Protein AF-A0A3B9EP66-F1 (afdb_monomer_lite)

Radius of gyration: 20.34 Å; chains: 1; bounding box: 44×32×62 Å

Foldseek 3Di:
DDKDKDKDWDFDPPPDPDPDDGDTDIDIFIDDDPADFPAWAAAPRFTKTAGPVRWMFTWDQDPVGTDTHTDQADDDDPFDPDPFADPLWDWDADDAQWGIKIFGNWDQLLQPCPVVGSTFGQKMWTATPSRGIFIDGHDSQKTWPDRGWDWDPPPPPRATWTWTWIAGSPQATKIWIWHQHRHGIDGPDIDGHD

Secondary structure (DSSP, 8-state):
-EEEEEEEEEE-----SS-----EEEEEEEEEESS-EEEEEEETTEEEEEETTS-EEEEEE-SSSEEEEE-PPP---SS---TTB-TT---EE-SSSEEEEEEEEEE-SS---TTSSS-EEEEEEEEETT--EEEEE--TTEEE--SS-EEE-SSSSS--EEEEEEEETTTEEEEEEEE--TTS-EEEEEPPP-

Structure (mmCIF, N/CA/C/O backbone):
data_AF-A0A3B9EP66-F1
#
_entry.id   AF-A0A3B9EP66-F1
#
loop_
_atom_site.group_PDB
_atom_site.id
_atom_site.type_symbol
_atom_site.label_atom_id
_atom_site.label_alt_id
_atom_site.label_comp_id
_atom_site.label_asym_id
_atom_site.label_entity_id
_atom_site.label_seq_id
_atom_site.pdbx_PDB_ins_code
_atom_site.Cartn_x
_atom_site.Cartn_y
_atom_site.Cartn_z
_atom_site.occupancy
_atom_site.B_iso_or_equiv
_atom_site.auth_seq_id
_atom_site.auth_comp_id
_atom_site.auth_asym_id
_atom_site.auth_atom_id
_atom_site.pdbx_PDB_model_num
ATOM 1 N N . MET A 1 1 ? -22.091 1.205 23.710 1.00 72.38 1 MET A N 1
ATOM 2 C CA . MET A 1 1 ? -20.786 1.651 24.234 1.00 72.38 1 MET A CA 1
ATOM 3 C C . MET A 1 1 ? -20.057 0.440 24.780 1.00 72.38 1 MET A C 1
ATOM 5 O O . MET A 1 1 ? -20.669 -0.353 25.490 1.00 72.38 1 MET A O 1
ATOM 9 N N . ILE A 1 2 ? -18.806 0.258 24.372 1.00 85.12 2 ILE A N 1
ATOM 10 C CA . ILE A 1 2 ? -17.955 -0.887 24.708 1.00 85.12 2 ILE A CA 1
ATOM 11 C C . ILE A 1 2 ? -16.793 -0.371 25.537 1.00 85.12 2 ILE A C 1
ATOM 13 O O . ILE A 1 2 ? -16.193 0.647 25.205 1.00 85.12 2 ILE A O 1
ATOM 17 N N . ARG A 1 3 ? -16.468 -1.075 26.618 1.00 86.19 3 ARG A N 1
ATOM 18 C CA . ARG A 1 3 ? -15.325 -0.725 27.453 1.00 86.19 3 ARG A CA 1
ATOM 19 C C . ARG A 1 3 ? -14.063 -1.343 26.856 1.00 86.19 3 ARG A C 1
ATOM 21 O O . ARG A 1 3 ? -13.950 -2.564 26.809 1.00 86.19 3 ARG A O 1
ATOM 28 N N . ALA A 1 4 ? -13.137 -0.503 26.414 1.00 83.94 4 ALA A N 1
ATOM 29 C CA . ALA A 1 4 ? -11.814 -0.899 25.953 1.00 83.94 4 ALA A CA 1
ATOM 30 C C . ALA A 1 4 ? -10.758 -0.559 27.010 1.00 83.94 4 ALA A C 1
ATOM 32 O O . ALA A 1 4 ? -10.929 0.374 27.798 1.00 83.94 4 ALA A O 1
ATOM 33 N N . VAL A 1 5 ? -9.666 -1.322 27.024 1.00 84.38 5 VAL A N 1
ATOM 34 C CA . VAL A 1 5 ? -8.494 -1.062 27.866 1.00 84.38 5 VAL A CA 1
ATOM 35 C C . VAL A 1 5 ? -7.316 -0.770 26.950 1.00 84.38 5 VAL A C 1
ATOM 37 O O . VAL A 1 5 ? -6.979 -1.581 26.091 1.00 84.38 5 VAL A O 1
ATOM 40 N N . PHE A 1 6 ? -6.698 0.389 27.139 1.00 81.19 6 PHE A N 1
ATOM 41 C CA . PHE A 1 6 ? -5.483 0.792 26.448 1.00 81.19 6 PHE A CA 1
ATOM 42 C C . PHE A 1 6 ? -4.302 0.691 27.407 1.00 81.19 6 PHE A C 1
ATOM 44 O O . PHE A 1 6 ? -4.368 1.193 28.529 1.00 81.19 6 PHE A O 1
ATOM 51 N N . VAL A 1 7 ? -3.210 0.077 26.958 1.00 79.50 7 VAL A N 1
ATOM 52 C CA . VAL A 1 7 ? -1.971 -0.033 27.736 1.00 79.50 7 VAL A CA 1
ATOM 53 C C . VAL A 1 7 ? -0.922 0.883 27.121 1.00 79.50 7 VAL A C 1
ATOM 55 O O . VAL A 1 7 ? -0.499 0.677 25.984 1.00 79.50 7 VAL A O 1
ATOM 58 N N . PHE A 1 8 ? -0.493 1.896 27.872 1.00 75.94 8 PHE A N 1
ATOM 59 C CA . PHE A 1 8 ? 0.548 2.831 27.451 1.00 75.94 8 PHE A CA 1
ATOM 60 C C . PHE A 1 8 ? 1.844 2.557 28.203 1.00 75.94 8 PHE A C 1
ATOM 62 O O . PHE A 1 8 ? 1.875 2.570 29.432 1.00 75.94 8 PHE A O 1
ATOM 69 N N . ALA A 1 9 ? 2.930 2.368 27.458 1.00 72.19 9 ALA A N 1
ATOM 70 C CA . ALA A 1 9 ? 4.278 2.343 28.004 1.00 72.19 9 ALA A CA 1
ATOM 71 C C . ALA A 1 9 ? 4.841 3.771 28.064 1.00 72.19 9 ALA A C 1
ATOM 73 O O . ALA A 1 9 ? 5.103 4.376 27.021 1.00 72.19 9 ALA A O 1
ATOM 74 N N . LEU A 1 10 ? 5.044 4.310 29.269 1.00 63.53 10 LEU A N 1
ATOM 75 C CA . LEU A 1 10 ? 5.696 5.606 29.463 1.00 63.53 10 LEU A CA 1
ATOM 76 C C . LEU A 1 10 ? 7.176 5.428 29.819 1.00 63.53 10 LEU A C 1
ATOM 78 O O . LEU A 1 10 ? 7.548 4.687 30.730 1.00 63.53 10 LEU A O 1
ATOM 82 N N . LEU A 1 11 ? 8.031 6.179 29.125 1.00 53.12 11 LEU A N 1
ATOM 83 C CA . LEU A 1 11 ? 9.431 6.353 29.501 1.00 53.12 11 LEU A CA 1
ATOM 84 C C . LEU A 1 11 ? 9.521 7.385 30.631 1.00 53.12 11 LEU A C 1
ATOM 86 O O . LEU A 1 11 ? 9.498 8.588 30.374 1.00 53.12 11 LEU A O 1
ATOM 90 N N . LEU A 1 12 ? 9.669 6.933 31.879 1.00 50.12 12 LEU A N 1
ATOM 91 C CA . LEU A 1 12 ? 10.108 7.818 32.957 1.00 50.12 12 LEU A CA 1
ATOM 92 C C . LEU A 1 12 ? 11.628 7.981 32.890 1.00 50.12 12 LEU A C 1
ATOM 94 O O . LEU A 1 12 ? 12.394 7.087 33.251 1.00 50.12 12 LEU A O 1
ATOM 98 N N . SER A 1 13 ? 12.092 9.153 32.465 1.00 46.88 13 SER A N 1
ATOM 99 C CA . SER A 1 13 ? 13.463 9.568 32.744 1.00 46.88 13 SER A CA 1
ATOM 100 C C . SER A 1 13 ? 13.572 9.941 34.222 1.00 46.88 13 SER A C 1
ATOM 102 O O . SER A 1 13 ? 13.204 11.046 34.618 1.00 46.88 13 SER A O 1
ATOM 104 N N . VAL A 1 14 ? 14.074 9.017 35.044 1.00 46.12 14 VAL A N 1
ATOM 105 C CA . VAL A 1 14 ? 14.491 9.338 36.412 1.00 46.12 14 VAL A CA 1
ATOM 106 C C . VAL A 1 14 ? 15.717 10.243 36.310 1.00 46.12 14 VAL A C 1
ATOM 108 O O . VAL A 1 14 ? 16.781 9.819 35.863 1.00 46.12 14 VAL A O 1
ATOM 111 N N . LEU A 1 15 ? 15.558 11.509 36.695 1.00 43.09 15 LEU A N 1
ATOM 112 C CA . LEU A 1 15 ? 16.639 12.488 36.776 1.00 43.09 15 LEU A CA 1
ATOM 113 C C . LEU A 1 15 ? 17.510 12.180 38.013 1.00 43.09 15 LEU A C 1
ATOM 115 O O . LEU A 1 15 ? 17.495 12.905 39.001 1.00 43.09 15 LEU A O 1
ATOM 119 N N . ALA A 1 16 ? 18.225 11.056 38.004 1.00 42.28 16 ALA A N 1
ATOM 120 C CA . ALA A 1 16 ? 19.191 10.715 39.043 1.00 42.28 16 ALA A CA 1
ATOM 121 C C . ALA A 1 16 ? 20.472 10.200 38.387 1.00 42.28 16 ALA A C 1
ATOM 123 O O . ALA A 1 16 ? 20.448 9.277 37.577 1.00 42.28 16 ALA A O 1
ATOM 124 N N . ALA A 1 17 ? 21.589 10.842 38.723 1.00 46.25 17 ALA A N 1
ATOM 125 C CA . ALA A 1 17 ? 22.920 10.545 38.219 1.00 46.25 17 ALA A CA 1
ATOM 126 C C . ALA A 1 17 ? 23.379 9.132 38.634 1.00 46.25 17 ALA A C 1
ATOM 128 O O . ALA A 1 17 ? 24.020 8.947 39.663 1.00 46.25 17 ALA A O 1
ATOM 129 N N . ALA A 1 18 ? 23.035 8.135 37.828 1.00 47.62 18 ALA A N 1
ATOM 130 C CA . ALA A 1 18 ? 23.596 6.787 37.809 1.00 47.62 18 ALA A CA 1
ATOM 131 C C . ALA A 1 18 ? 23.254 6.157 36.443 1.00 47.62 18 ALA A C 1
ATOM 133 O O . ALA A 1 18 ? 22.308 6.619 35.797 1.00 47.62 18 ALA A O 1
ATOM 134 N N . PRO A 1 19 ? 23.966 5.114 35.971 1.00 49.88 19 PRO A N 1
ATOM 135 C CA . PRO A 1 19 ? 23.581 4.392 34.763 1.00 49.88 19 PRO A CA 1
ATOM 136 C C . PRO A 1 19 ? 22.352 3.533 35.094 1.00 49.88 19 PRO A C 1
ATOM 138 O O . PRO A 1 19 ? 22.444 2.328 35.305 1.00 49.88 19 PRO A O 1
ATOM 141 N N . ALA A 1 20 ? 21.201 4.178 35.256 1.00 47.22 20 ALA A N 1
ATOM 142 C CA . ALA A 1 20 ? 19.967 3.529 35.645 1.00 47.22 20 ALA A CA 1
ATOM 143 C C . ALA A 1 20 ? 19.323 2.906 34.406 1.00 47.22 20 ALA A C 1
ATOM 145 O O . ALA A 1 20 ? 19.069 3.581 33.404 1.00 47.22 20 ALA A O 1
ATOM 146 N N . ALA A 1 21 ? 19.067 1.602 34.491 1.00 46.59 21 ALA A N 1
ATOM 147 C CA . ALA A 1 21 ? 18.187 0.892 33.584 1.00 46.59 21 ALA A CA 1
ATOM 148 C C . ALA A 1 21 ? 16.907 1.714 33.372 1.00 46.59 21 ALA A C 1
ATOM 150 O O . ALA A 1 21 ? 16.264 2.143 34.332 1.00 46.59 21 ALA A O 1
ATOM 151 N N . ARG A 1 22 ? 16.552 1.959 32.109 1.00 52.59 22 ARG A N 1
ATOM 152 C CA . ARG A 1 22 ? 15.275 2.580 31.757 1.00 52.59 22 ARG A CA 1
ATOM 153 C C . ARG A 1 22 ? 14.168 1.597 32.121 1.00 52.59 22 ARG A C 1
ATOM 155 O O . ARG A 1 22 ? 13.922 0.654 31.376 1.00 52.59 22 ARG A O 1
ATOM 162 N N . ALA A 1 23 ? 13.549 1.782 33.281 1.00 56.09 23 ALA A N 1
ATOM 163 C CA . ALA A 1 23 ? 12.348 1.048 33.638 1.00 56.09 23 ALA A CA 1
ATOM 164 C C . ALA A 1 23 ? 11.191 1.572 32.776 1.00 56.09 23 ALA A C 1
ATOM 166 O O . ALA A 1 23 ? 10.931 2.775 32.738 1.00 56.09 23 ALA A O 1
ATOM 167 N N . LEU A 1 24 ? 10.546 0.667 32.045 1.00 62.06 24 LEU A N 1
ATOM 168 C CA . LEU A 1 24 ? 9.318 0.942 31.312 1.00 62.06 24 LEU A CA 1
ATOM 169 C C . LEU A 1 24 ? 8.161 0.766 32.305 1.00 62.06 24 LEU A C 1
ATOM 171 O O . LEU A 1 24 ? 7.967 -0.343 32.799 1.00 62.06 24 LEU A O 1
ATOM 175 N N . ASP A 1 25 ? 7.435 1.837 32.630 1.00 73.69 25 ASP A N 1
ATOM 176 C CA . ASP A 1 25 ? 6.182 1.722 33.387 1.00 73.69 25 ASP A CA 1
ATOM 177 C C . ASP A 1 25 ? 5.036 1.585 32.380 1.00 73.69 25 ASP A C 1
ATOM 179 O O . ASP A 1 25 ? 4.926 2.388 31.447 1.00 73.69 25 ASP A O 1
ATOM 183 N N . ALA A 1 26 ? 4.219 0.546 32.532 1.00 75.12 26 ALA A N 1
ATOM 184 C CA . ALA A 1 26 ? 3.045 0.320 31.701 1.00 75.12 26 ALA A CA 1
ATOM 185 C C . ALA A 1 26 ? 1.802 0.673 32.515 1.00 75.12 26 ALA A C 1
ATOM 187 O O . ALA A 1 26 ? 1.586 0.129 33.597 1.00 75.12 26 ALA A O 1
ATOM 188 N N . ARG A 1 27 ? 0.982 1.586 31.994 1.00 81.00 27 ARG A N 1
ATOM 189 C CA . ARG A 1 27 ? -0.264 2.009 32.636 1.00 81.00 27 ARG A CA 1
ATOM 190 C C . ARG A 1 27 ? -1.461 1.636 31.789 1.00 81.00 27 ARG A C 1
ATOM 192 O O . ARG A 1 27 ? -1.467 1.860 30.579 1.00 81.00 27 ARG A O 1
ATOM 199 N N . GLU A 1 28 ? -2.471 1.096 32.453 1.00 85.31 28 GLU A N 1
ATOM 200 C CA . GLU A 1 28 ? -3.745 0.747 31.842 1.00 85.31 28 GLU A CA 1
ATOM 201 C C . GLU A 1 28 ? -4.743 1.889 32.014 1.00 85.31 28 GLU A C 1
ATOM 203 O O . GLU A 1 28 ? -4.927 2.418 33.113 1.00 85.31 28 GLU A O 1
ATOM 208 N N . PHE A 1 29 ? -5.416 2.243 30.926 1.00 84.69 29 PHE A N 1
ATOM 209 C CA . PHE A 1 29 ? -6.459 3.254 30.903 1.00 84.69 29 PHE A CA 1
ATOM 210 C C . PHE A 1 29 ? -7.706 2.676 30.242 1.00 84.69 29 PHE A C 1
ATOM 212 O O . PHE A 1 29 ? -7.659 2.162 29.125 1.00 84.69 29 PHE A O 1
ATOM 219 N N . GLY A 1 30 ? -8.837 2.755 30.940 1.00 85.25 30 GLY A N 1
ATOM 220 C CA . GLY A 1 30 ? -10.128 2.392 30.369 1.00 85.25 30 GLY A CA 1
ATOM 221 C C . GLY A 1 30 ? -10.695 3.531 29.525 1.00 85.25 30 GLY A C 1
ATOM 222 O O . GLY A 1 30 ? -10.623 4.685 29.938 1.00 85.25 30 GLY A O 1
ATOM 223 N N . ALA A 1 31 ? -11.305 3.199 28.391 1.00 86.94 31 ALA A N 1
ATOM 224 C CA . ALA A 1 31 ? -12.087 4.132 27.584 1.00 86.94 31 ALA A CA 1
ATOM 225 C C . ALA A 1 31 ? -13.396 3.494 27.125 1.00 86.94 31 ALA A C 1
ATOM 227 O O . ALA A 1 31 ? -13.470 2.283 26.901 1.00 86.94 31 ALA A O 1
ATOM 228 N N . GLU A 1 32 ? -14.428 4.318 26.974 1.00 89.06 32 GLU A N 1
ATOM 229 C CA . GLU A 1 32 ? -15.665 3.901 26.324 1.00 89.06 32 GLU A CA 1
ATOM 230 C C . GLU A 1 32 ? -15.590 4.205 24.831 1.00 89.06 32 GLU A C 1
ATOM 232 O O . GLU A 1 32 ? -15.358 5.341 24.422 1.00 89.06 32 GLU A O 1
ATOM 237 N N . LEU A 1 33 ? -15.787 3.168 24.021 1.00 88.94 33 LEU A N 1
ATOM 238 C CA . LEU A 1 33 ? -15.831 3.254 22.570 1.00 88.94 33 LEU A CA 1
ATOM 239 C C . LEU A 1 33 ? -17.278 3.134 22.079 1.00 88.94 33 LEU A C 1
ATOM 241 O O . LEU A 1 33 ? -18.056 2.342 22.633 1.00 88.94 33 LEU A O 1
ATOM 245 N N . PRO A 1 34 ? -17.664 3.872 21.026 1.00 81.44 34 PRO A N 1
ATOM 246 C CA . PRO A 1 34 ? -18.990 3.727 20.436 1.00 81.44 34 PRO A CA 1
ATOM 247 C C . PRO A 1 34 ? -19.155 2.359 19.751 1.00 81.44 34 PRO A C 1
ATOM 249 O O . PRO A 1 34 ? -20.222 1.756 19.869 1.00 81.44 34 PRO A O 1
ATOM 252 N N . HIS A 1 35 ? -18.080 1.829 19.160 1.00 86.50 35 HIS A N 1
ATOM 253 C CA . HIS A 1 35 ? -18.014 0.555 18.440 1.00 86.50 35 HIS A CA 1
ATOM 254 C C . HIS A 1 35 ? -16.700 -0.193 18.772 1.00 86.50 35 HIS A C 1
ATOM 256 O O . HIS A 1 35 ? -15.775 0.437 19.293 1.00 86.50 35 HIS A O 1
ATOM 262 N N . PRO A 1 36 ? -16.600 -1.522 18.543 1.00 87.38 36 PRO A N 1
ATOM 263 C CA . PRO A 1 36 ? -15.350 -2.262 18.724 1.00 87.38 36 PRO A CA 1
ATOM 264 C C . PRO A 1 36 ? -14.225 -1.711 17.844 1.00 87.38 36 PRO A C 1
ATOM 266 O O . PRO A 1 36 ? -14.489 -1.164 16.777 1.00 87.38 36 PRO A O 1
ATOM 269 N N . VAL A 1 37 ? -12.979 -1.904 18.277 1.00 85.81 37 VAL A N 1
ATOM 270 C CA . VAL A 1 37 ? -11.797 -1.680 17.433 1.00 85.81 37 VAL A CA 1
ATOM 271 C C . VAL A 1 37 ? -11.627 -2.892 16.526 1.00 85.81 37 VAL A C 1
ATOM 273 O O . VAL A 1 37 ? -11.509 -4.008 17.033 1.00 85.81 37 VAL A O 1
ATOM 276 N N . ASP A 1 38 ? -11.605 -2.680 15.216 1.00 79.56 38 ASP A N 1
ATOM 277 C CA . ASP A 1 38 ? -11.287 -3.710 14.219 1.00 79.56 38 ASP A CA 1
ATOM 278 C C . ASP A 1 38 ? -9.863 -3.551 13.664 1.00 79.56 38 ASP A C 1
ATOM 280 O O . ASP A 1 38 ? -9.273 -4.518 13.190 1.00 79.56 38 ASP A O 1
ATOM 284 N N . TRP A 1 39 ? -9.281 -2.352 13.772 1.00 79.00 39 TRP A N 1
ATOM 285 C CA . TRP A 1 39 ? -7.907 -2.083 13.365 1.00 79.00 39 TRP A CA 1
ATOM 286 C C . TRP A 1 39 ? -7.227 -1.050 14.275 1.00 79.00 39 TRP A C 1
ATOM 288 O O . TRP A 1 39 ? -7.834 -0.084 14.741 1.00 79.00 39 TRP A O 1
ATOM 298 N N . LEU A 1 40 ? -5.935 -1.253 14.521 1.00 82.12 40 LEU A N 1
ATOM 299 C CA . LEU A 1 40 ? -5.051 -0.367 15.275 1.00 82.12 40 LEU A CA 1
ATOM 300 C C . LEU A 1 40 ? -3.759 -0.220 14.479 1.00 82.12 40 LEU A C 1
ATOM 302 O O . LEU A 1 40 ? -3.172 -1.227 14.101 1.00 82.12 40 LEU A O 1
ATOM 306 N N . GLY A 1 41 ? -3.272 1.004 14.309 1.00 70.69 41 GLY A N 1
ATOM 307 C CA . GLY A 1 41 ? -1.988 1.233 13.660 1.00 70.69 41 GLY A CA 1
ATOM 308 C C . GLY A 1 41 ? -1.356 2.571 14.004 1.00 70.69 41 GLY A C 1
ATOM 309 O O . GLY A 1 41 ? -1.847 3.337 14.841 1.00 70.69 41 GLY A O 1
ATOM 310 N N . ARG A 1 42 ? -0.213 2.846 13.369 1.00 74.25 42 ARG A N 1
ATOM 311 C CA . ARG A 1 42 ? 0.543 4.087 13.560 1.00 74.25 42 ARG A CA 1
ATOM 312 C C . ARG A 1 42 ? 0.721 4.814 12.237 1.00 74.25 42 ARG A C 1
ATOM 314 O O . ARG A 1 42 ? 1.318 4.270 11.316 1.00 74.25 42 ARG A O 1
ATOM 321 N N . ILE A 1 43 ? 0.250 6.055 12.168 1.00 61.97 43 ILE A N 1
ATOM 322 C CA . ILE A 1 43 ? 0.225 6.850 10.934 1.00 61.97 43 ILE A CA 1
ATOM 323 C C . ILE A 1 43 ? 0.815 8.217 11.239 1.00 61.97 43 ILE A C 1
ATOM 325 O O . ILE A 1 43 ? 0.412 8.856 12.202 1.00 61.97 43 ILE A O 1
ATOM 329 N N . ASP A 1 44 ? 1.831 8.629 10.479 1.00 66.19 44 ASP A N 1
ATOM 330 C CA . ASP A 1 44 ? 2.589 9.870 10.714 1.00 66.19 44 ASP A CA 1
ATOM 331 C C . ASP A 1 44 ? 3.071 10.026 12.175 1.00 66.19 44 ASP A C 1
ATOM 333 O O . ASP A 1 44 ? 3.131 11.118 12.737 1.00 66.19 44 ASP A O 1
ATOM 337 N N . GLY A 1 45 ? 3.397 8.899 12.820 1.00 69.88 45 GLY A N 1
ATOM 338 C CA . GLY A 1 45 ? 3.864 8.839 14.207 1.00 69.88 45 GLY A CA 1
ATOM 339 C C . GLY A 1 45 ? 2.766 8.815 15.279 1.00 69.88 45 GLY A C 1
ATOM 340 O O . GLY A 1 45 ? 3.077 8.477 16.426 1.00 69.88 45 GLY A O 1
ATOM 341 N N . VAL A 1 46 ? 1.500 9.078 14.935 1.00 77.44 46 VAL A N 1
ATOM 342 C CA . VAL A 1 46 ? 0.367 9.030 15.878 1.00 77.44 46 VAL A CA 1
ATOM 343 C C . VAL A 1 46 ? -0.317 7.665 15.882 1.00 77.44 46 VAL A C 1
ATOM 345 O O . VAL A 1 46 ? -0.309 6.958 14.877 1.00 77.44 46 VAL A O 1
ATOM 348 N N . ILE A 1 47 ? -0.893 7.282 17.024 1.00 84.50 47 ILE A N 1
ATOM 349 C CA . ILE A 1 47 ? -1.682 6.052 17.147 1.00 84.50 47 ILE A CA 1
ATOM 350 C C . ILE A 1 47 ? -3.089 6.331 16.628 1.00 84.50 47 ILE A C 1
ATOM 352 O O . ILE A 1 47 ? -3.713 7.323 17.008 1.00 84.50 47 ILE A O 1
ATOM 356 N N . VAL A 1 48 ? -3.583 5.446 15.773 1.00 83.44 48 VAL A N 1
ATOM 357 C CA . VAL A 1 48 ? -4.913 5.531 15.181 1.00 83.44 48 VAL A CA 1
ATOM 358 C C . VAL A 1 48 ? -5.625 4.206 15.397 1.00 83.44 48 VAL A C 1
ATOM 360 O O . VAL A 1 48 ? -5.035 3.147 15.193 1.00 83.44 48 VAL A O 1
ATOM 363 N N . ILE A 1 49 ? -6.896 4.275 15.777 1.00 86.25 49 ILE A N 1
ATOM 364 C CA . ILE A 1 49 ? -7.811 3.133 15.725 1.00 86.25 49 ILE A CA 1
ATOM 365 C C . ILE A 1 49 ? -8.854 3.357 14.638 1.00 86.25 49 ILE A C 1
ATOM 367 O O . ILE A 1 49 ? -9.311 4.488 14.436 1.00 86.25 49 ILE A O 1
ATOM 371 N N . ARG A 1 50 ? -9.249 2.269 13.983 1.00 83.44 50 ARG A N 1
ATOM 372 C CA . ARG A 1 50 ? -10.502 2.168 13.244 1.00 83.44 50 ARG A CA 1
ATOM 373 C C . ARG A 1 50 ? -11.495 1.415 14.116 1.00 83.44 50 ARG A C 1
ATOM 375 O O . ARG A 1 50 ? -11.130 0.485 14.840 1.00 83.44 50 ARG A O 1
ATOM 382 N N . LEU A 1 51 ? -12.726 1.897 14.112 1.00 84.69 51 LEU A N 1
ATOM 383 C CA . LEU A 1 51 ? -13.838 1.221 14.748 1.00 84.69 51 LEU A CA 1
ATOM 384 C C . LEU A 1 51 ? -14.632 0.442 13.689 1.00 84.69 51 LEU A C 1
ATOM 386 O O . LEU A 1 51 ? -14.612 0.806 12.517 1.00 84.69 51 LEU A O 1
ATOM 390 N N . THR A 1 52 ? -15.394 -0.579 14.089 1.00 76.06 52 THR A N 1
ATOM 391 C CA . THR A 1 52 ? -16.151 -1.435 13.144 1.00 76.06 52 THR A CA 1
ATOM 392 C C . THR A 1 52 ? -17.210 -0.697 12.315 1.00 76.06 52 THR A C 1
ATOM 394 O O . THR A 1 52 ? -17.776 -1.282 11.401 1.00 76.06 52 THR A O 1
ATOM 397 N N . ASP A 1 53 ? -17.549 0.550 12.652 1.00 75.38 53 ASP A N 1
ATOM 398 C CA . ASP A 1 53 ? -18.418 1.411 11.836 1.00 75.38 53 ASP A CA 1
ATOM 399 C C . ASP A 1 53 ? -17.653 2.162 10.725 1.00 75.38 53 ASP A C 1
ATOM 401 O O . ASP A 1 53 ? -18.232 3.003 10.041 1.00 75.38 53 ASP A O 1
ATOM 405 N N . GLY A 1 54 ? -16.353 1.891 10.565 1.00 67.12 54 GLY A N 1
ATOM 406 C CA . GLY A 1 54 ? -15.454 2.533 9.605 1.00 67.12 54 GLY A CA 1
ATOM 407 C C . GLY A 1 54 ? -14.853 3.855 10.092 1.00 67.12 54 GLY A C 1
ATOM 408 O O . GLY A 1 54 ? -13.929 4.385 9.468 1.00 67.12 54 GLY A O 1
ATOM 409 N N . SER A 1 55 ? -15.320 4.399 11.219 1.00 74.44 55 SER A N 1
ATOM 410 C CA . SER A 1 55 ? -14.807 5.663 11.745 1.00 74.44 55 SER A CA 1
ATOM 411 C C . SER A 1 55 ? -13.400 5.501 12.313 1.00 74.44 55 SER A C 1
ATOM 413 O O . SER A 1 55 ? -13.054 4.486 12.920 1.00 74.44 55 SER A O 1
ATOM 415 N N . HIS A 1 56 ? -12.573 6.530 12.147 1.00 80.56 56 HIS A N 1
ATOM 416 C CA . HIS A 1 56 ? -11.211 6.507 12.652 1.00 80.56 56 HIS A CA 1
ATOM 417 C C . HIS A 1 56 ? -10.929 7.639 13.624 1.00 80.56 56 HIS A C 1
ATOM 419 O O . HIS A 1 56 ? -11.389 8.775 13.475 1.00 80.56 56 HIS A O 1
ATOM 425 N N . HIS A 1 57 ? -10.108 7.310 14.612 1.00 86.56 57 HIS A N 1
ATOM 426 C CA . HIS A 1 57 ? -9.821 8.183 15.732 1.00 86.56 57 HIS A CA 1
ATOM 427 C C . HIS A 1 57 ? -8.330 8.173 16.033 1.00 86.56 57 HIS A C 1
ATOM 429 O O . HIS A 1 57 ? -7.698 7.117 16.084 1.00 86.56 57 HIS A O 1
ATOM 435 N N . VAL A 1 58 ? -7.774 9.360 16.264 1.00 88.19 58 VAL A N 1
ATOM 436 C CA . VAL A 1 58 ? -6.449 9.480 16.871 1.00 88.19 58 VAL A CA 1
ATOM 437 C C . VAL A 1 58 ? -6.590 9.150 18.349 1.00 88.19 58 VAL A C 1
ATOM 439 O O . VAL A 1 58 ? -7.408 9.763 19.041 1.00 88.19 58 VAL A O 1
ATOM 442 N N . VAL A 1 59 ? -5.785 8.196 18.811 1.00 91.12 59 VAL A N 1
ATOM 443 C CA . VAL A 1 59 ? -5.698 7.825 20.221 1.00 91.12 59 VAL A CA 1
ATOM 444 C C . VAL A 1 59 ? -4.622 8.680 20.877 1.00 91.12 59 VAL A C 1
ATOM 446 O O . VAL A 1 59 ? -3.436 8.572 20.553 1.00 91.12 59 VAL A O 1
ATOM 449 N N . GLY A 1 60 ? -5.045 9.536 21.799 1.00 89.50 60 GLY A N 1
ATOM 450 C CA . GLY A 1 60 ? -4.170 10.345 22.638 1.00 89.50 60 GLY A CA 1
ATOM 451 C C . GLY A 1 60 ? -4.269 9.957 24.110 1.00 89.50 60 GLY A C 1
ATOM 452 O O . GLY A 1 60 ? -5.087 9.125 24.506 1.00 89.50 60 GLY A O 1
ATOM 453 N N . LEU A 1 61 ? -3.428 10.592 24.922 1.00 88.06 61 LEU A N 1
ATOM 454 C CA . LEU A 1 61 ? -3.485 10.522 26.377 1.00 88.06 61 LEU A CA 1
ATOM 455 C C . LEU A 1 61 ? -3.430 11.951 26.934 1.00 88.06 61 LEU A C 1
ATOM 457 O O . LEU A 1 61 ? -2.538 12.712 26.551 1.00 88.06 61 LEU A O 1
ATOM 461 N N . ASP A 1 62 ? -4.365 12.307 27.810 1.00 85.31 62 ASP A N 1
ATOM 462 C CA . ASP A 1 62 ? -4.396 13.577 28.543 1.00 85.31 62 ASP A CA 1
ATOM 463 C C . ASP A 1 62 ? -4.515 13.352 30.065 1.00 85.31 62 ASP A C 1
ATOM 465 O O . ASP A 1 62 ? -4.284 12.248 30.565 1.00 85.31 62 ASP A O 1
ATOM 469 N N . GLU A 1 63 ? -4.819 14.410 30.824 1.00 82.31 63 GLU A N 1
ATOM 470 C CA . GLU A 1 63 ? -4.961 14.336 32.286 1.00 82.31 63 GLU A CA 1
ATOM 471 C C . GLU A 1 63 ? -6.177 13.502 32.734 1.00 82.31 63 GLU A C 1
ATOM 473 O O . GLU A 1 63 ? -6.211 13.021 33.869 1.00 82.31 63 GLU A O 1
ATOM 478 N N . GLN A 1 64 ? -7.170 13.320 31.861 1.00 82.00 64 GLN A N 1
ATOM 479 C CA . GLN A 1 64 ? -8.421 12.609 32.115 1.00 82.00 64 GLN A CA 1
ATOM 480 C C . GLN A 1 64 ? -8.371 11.150 31.637 1.00 82.00 64 GLN A C 1
ATOM 482 O O . GLN A 1 64 ? -9.187 10.337 32.078 1.00 82.00 64 GLN A O 1
ATOM 487 N N . GLY A 1 65 ? -7.404 10.796 30.786 1.00 85.81 65 GLY A N 1
ATOM 488 C CA . GLY A 1 65 ? -7.148 9.432 30.337 1.00 85.81 65 GLY A CA 1
ATOM 489 C C . GLY A 1 65 ? -6.965 9.355 28.827 1.00 85.81 65 GLY A C 1
ATOM 490 O O . GLY A 1 65 ? -6.229 10.137 28.233 1.00 85.81 65 GLY A O 1
ATOM 491 N N . VAL A 1 66 ? -7.587 8.357 28.200 1.00 89.88 66 VAL A N 1
ATOM 492 C CA . VAL A 1 66 ? -7.513 8.165 26.747 1.00 89.88 66 VAL A CA 1
ATOM 493 C C . VAL A 1 66 ? -8.430 9.156 26.049 1.00 89.88 66 VAL A C 1
ATOM 495 O O . VAL A 1 66 ? -9.622 9.221 26.348 1.00 89.88 66 VAL A O 1
ATOM 498 N N . THR A 1 67 ? -7.888 9.866 25.065 1.00 90.75 67 THR A N 1
ATOM 499 C CA . THR A 1 67 ? -8.664 10.734 24.179 1.00 90.75 67 THR A CA 1
ATOM 500 C C . THR A 1 67 ? -8.842 10.093 22.816 1.00 90.75 67 THR A C 1
ATOM 502 O O . THR A 1 67 ? -7.924 9.480 22.271 1.00 90.75 67 THR A O 1
ATOM 505 N N . LEU A 1 68 ? -10.038 10.260 22.258 1.00 89.44 68 LEU A N 1
ATOM 506 C CA . LEU A 1 68 ? -10.385 9.827 20.911 1.00 89.44 68 LEU A CA 1
ATOM 507 C C . LEU A 1 68 ? -10.802 11.056 20.129 1.00 89.44 68 LEU A C 1
ATOM 509 O O . LEU A 1 68 ? -11.917 11.555 20.279 1.00 89.44 68 LEU A O 1
ATOM 513 N N . THR A 1 69 ? -9.887 11.565 19.314 1.00 89.75 69 THR A N 1
ATOM 514 C CA . THR A 1 69 ? -10.200 12.684 18.426 1.00 89.75 69 THR A CA 1
ATOM 515 C C . THR A 1 69 ? -10.628 12.106 17.082 1.00 89.75 69 THR A C 1
ATOM 517 O O . THR A 1 69 ? -9.800 11.429 16.462 1.00 89.75 69 THR A O 1
ATOM 520 N N . PRO A 1 70 ? -11.872 12.341 16.614 1.00 83.94 70 PRO A N 1
ATOM 521 C CA . PRO A 1 70 ? -12.267 11.959 15.266 1.00 83.94 70 PRO A CA 1
ATOM 522 C C . PRO A 1 70 ? -11.260 12.535 14.282 1.00 83.94 70 PRO A C 1
ATOM 524 O O . PRO A 1 70 ? -10.968 13.734 14.324 1.00 83.94 70 PRO A O 1
ATOM 527 N N . ARG A 1 71 ? -10.700 11.693 13.417 1.00 75.56 71 ARG A N 1
ATOM 528 C CA . ARG A 1 71 ? -9.885 12.190 12.315 1.00 75.56 71 ARG A CA 1
ATOM 529 C C . ARG A 1 71 ? -10.845 12.417 11.152 1.00 75.56 71 ARG A C 1
ATOM 531 O O . ARG A 1 71 ? -11.252 11.427 10.548 1.00 75.56 71 ARG A O 1
ATOM 538 N N . PRO A 1 72 ? -11.253 13.667 10.850 1.00 59.91 72 PRO A N 1
ATOM 539 C CA . PRO A 1 72 ? -12.004 13.913 9.636 1.00 59.91 72 PRO A CA 1
ATOM 540 C C . PRO A 1 72 ? -11.154 13.417 8.475 1.00 59.91 72 PRO A C 1
ATOM 542 O O . PRO A 1 72 ? -9.986 13.791 8.321 1.00 59.91 72 PRO A O 1
ATOM 545 N N . GLU A 1 73 ? -11.743 12.505 7.723 1.00 60.06 73 GLU A N 1
ATOM 546 C CA . GLU A 1 73 ? -11.152 11.944 6.533 1.00 60.06 73 GLU A CA 1
ATOM 547 C C . GLU A 1 73 ? -10.734 13.089 5.597 1.00 60.06 73 GLU A C 1
ATOM 549 O O . GLU A 1 73 ? -11.541 13.993 5.346 1.00 60.06 73 GLU A O 1
ATOM 554 N N . PRO A 1 74 ? -9.490 13.134 5.088 1.00 51.06 74 PRO A N 1
ATOM 555 C CA . PRO A 1 74 ? -9.178 14.065 4.019 1.00 51.06 74 PRO A CA 1
ATOM 556 C C . PRO A 1 74 ? -10.108 13.749 2.846 1.00 51.06 74 PRO A C 1
ATOM 558 O O . PRO A 1 74 ? -10.047 12.643 2.309 1.00 51.06 74 PRO A O 1
ATOM 561 N N . LEU A 1 75 ? -10.954 14.712 2.455 1.00 44.00 75 LEU A N 1
ATOM 562 C CA . LEU A 1 75 ? -11.768 14.619 1.241 1.00 44.00 75 LEU A CA 1
ATOM 563 C C . LEU A 1 75 ? -10.886 14.120 0.083 1.00 44.00 75 LEU A C 1
ATOM 565 O O . LEU A 1 75 ? -9.736 14.570 -0.028 1.00 44.00 75 LEU A O 1
ATOM 569 N N . PRO A 1 76 ? -11.382 13.189 -0.752 1.00 48.00 76 PRO A N 1
ATOM 570 C CA . PRO A 1 76 ? -10.551 12.536 -1.747 1.00 48.00 76 PRO A CA 1
ATOM 571 C C . PRO A 1 76 ? -9.960 13.597 -2.680 1.00 48.00 76 PRO A C 1
ATOM 573 O O . PRO A 1 76 ? -10.703 14.432 -3.208 1.00 48.00 76 PRO A O 1
ATOM 576 N N . PRO A 1 77 ? -8.636 13.610 -2.884 1.00 51.59 77 PRO A N 1
ATOM 577 C CA . PRO A 1 77 ? -8.070 14.434 -3.927 1.00 51.59 77 PRO A CA 1
ATOM 578 C C . PRO A 1 77 ? -8.499 13.912 -5.305 1.00 51.59 77 PRO A C 1
ATOM 580 O O . PRO A 1 77 ? -8.769 12.727 -5.480 1.00 51.59 77 PRO A O 1
ATOM 583 N N . VAL A 1 78 ? -8.549 14.801 -6.301 1.00 54.03 78 VAL A N 1
ATOM 584 C CA . VAL A 1 78 ? -8.861 14.495 -7.717 1.00 54.03 78 VAL A CA 1
ATOM 585 C C . VAL A 1 78 ? -7.668 13.773 -8.406 1.00 54.03 78 VAL A C 1
ATOM 587 O O . VAL A 1 78 ? -7.428 13.918 -9.595 1.00 54.03 78 VAL A O 1
ATOM 590 N N . GLY A 1 79 ? -6.881 13.015 -7.640 1.00 64.06 79 GLY A N 1
ATOM 591 C CA . G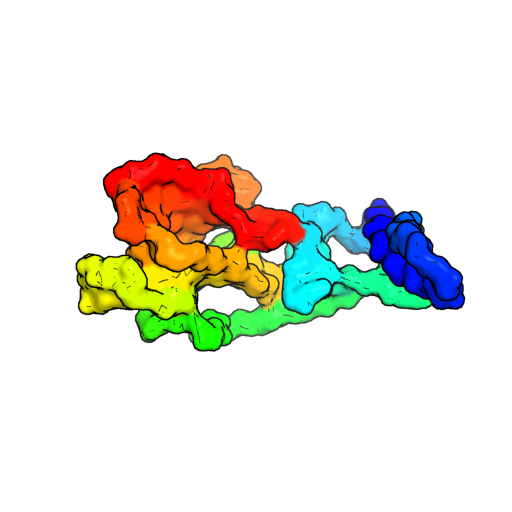LY A 1 79 ? -5.598 12.382 -7.978 1.00 64.06 79 GLY A CA 1
ATOM 592 C C . GLY A 1 79 ? -4.903 11.913 -6.691 1.00 64.06 79 GLY A C 1
ATOM 593 O O . GLY A 1 79 ? -5.458 12.099 -5.607 1.00 64.06 79 GLY A O 1
ATOM 594 N N . SER A 1 80 ? -3.703 11.329 -6.746 1.00 77.50 80 SER A N 1
ATOM 595 C CA . SER A 1 80 ? -3.035 10.868 -5.513 1.00 77.50 80 SER A CA 1
ATOM 596 C C . SER A 1 80 ? -2.564 12.000 -4.589 1.00 77.50 80 SER A C 1
ATOM 598 O O . SER A 1 80 ? -2.516 11.831 -3.363 1.00 77.50 80 SER A O 1
ATOM 600 N N . ASN A 1 81 ? -2.194 13.150 -5.175 1.00 80.56 81 ASN A N 1
ATOM 601 C CA . ASN A 1 81 ? -1.368 14.195 -4.556 1.00 80.56 81 ASN A CA 1
ATOM 602 C C . ASN A 1 81 ? -0.072 13.648 -3.919 1.00 80.56 81 ASN A C 1
ATOM 604 O O . ASN A 1 81 ? 0.423 14.182 -2.921 1.00 80.56 81 ASN A O 1
ATOM 608 N N . ASP A 1 82 ? 0.474 12.558 -4.456 1.00 87.62 82 ASP A N 1
ATOM 609 C CA . ASP A 1 82 ? 1.725 11.980 -3.992 1.00 87.62 82 ASP A CA 1
ATOM 610 C C . ASP A 1 82 ? 2.914 12.807 -4.500 1.00 87.62 82 ASP A C 1
ATOM 612 O O . ASP A 1 82 ? 3.086 12.945 -5.711 1.00 87.62 82 ASP A O 1
ATOM 616 N N . PRO A 1 83 ? 3.787 13.334 -3.618 1.00 88.19 83 PRO A N 1
ATOM 617 C CA . PRO A 1 83 ? 4.990 14.042 -4.059 1.00 88.19 83 PRO A CA 1
ATOM 618 C C . PRO A 1 83 ? 5.967 13.147 -4.837 1.00 88.19 83 PRO A C 1
ATOM 620 O O . PRO A 1 83 ? 6.887 13.659 -5.469 1.00 88.19 83 PRO A O 1
ATOM 623 N N . ALA A 1 84 ? 5.795 11.824 -4.769 1.00 93.69 84 ALA A N 1
ATOM 624 C CA . ALA A 1 84 ? 6.550 10.842 -5.534 1.00 93.69 84 ALA A CA 1
ATOM 625 C C . ALA A 1 84 ? 5.648 10.036 -6.488 1.00 93.69 84 ALA A C 1
ATOM 627 O O . ALA A 1 84 ? 5.924 8.858 -6.709 1.00 93.69 84 ALA A O 1
ATOM 628 N N . ALA A 1 85 ? 4.569 10.633 -7.004 1.00 92.00 85 ALA A N 1
ATOM 629 C CA . ALA A 1 85 ? 3.711 10.017 -8.017 1.00 92.00 85 ALA A CA 1
ATOM 630 C C . ALA A 1 85 ? 4.512 9.548 -9.244 1.00 92.00 85 ALA A C 1
ATOM 632 O O . ALA A 1 85 ? 5.541 10.136 -9.598 1.00 92.00 85 ALA A O 1
ATOM 633 N N . MET A 1 86 ? 4.029 8.491 -9.898 1.00 93.88 86 MET A N 1
ATOM 634 C CA . MET A 1 86 ? 4.552 8.091 -11.206 1.00 93.88 86 MET A CA 1
ATOM 635 C C . MET A 1 86 ? 4.243 9.173 -12.259 1.00 93.88 86 MET A C 1
ATOM 637 O O . MET A 1 86 ? 3.210 9.838 -12.155 1.00 93.88 86 MET A O 1
ATOM 641 N N . PRO A 1 87 ? 5.094 9.365 -13.284 1.00 92.06 87 PRO A N 1
ATOM 642 C CA . PRO A 1 87 ? 4.832 10.328 -14.357 1.00 92.06 87 PRO A CA 1
ATOM 643 C C . PRO A 1 87 ? 3.510 10.085 -15.099 1.00 92.06 87 PRO A C 1
ATOM 645 O O . PRO A 1 87 ? 2.842 11.041 -15.491 1.00 92.06 87 PRO A O 1
ATOM 648 N N . ASP A 1 88 ? 3.132 8.820 -15.272 1.00 89.12 88 ASP A N 1
ATOM 649 C CA . ASP A 1 88 ? 1.901 8.354 -15.911 1.00 89.12 88 ASP A CA 1
ATOM 650 C C . ASP A 1 88 ? 0.925 7.740 -14.893 1.00 89.12 88 ASP A C 1
ATOM 652 O O . ASP A 1 88 ? 0.241 6.763 -15.190 1.00 89.12 88 ASP A O 1
ATOM 656 N N . GLU A 1 89 ? 0.876 8.306 -13.681 1.00 91.06 89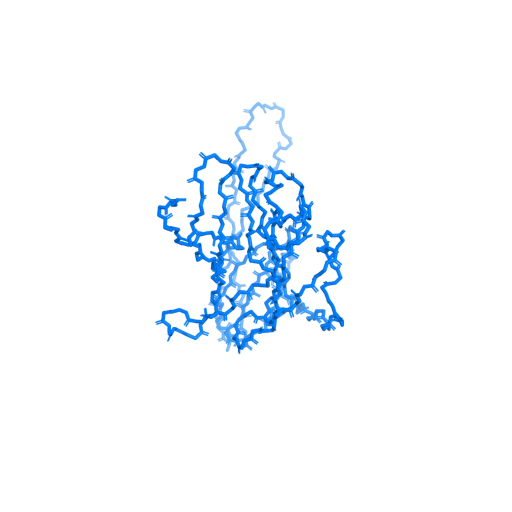 GLU A N 1
ATOM 657 C CA . GLU A 1 89 ? 0.094 7.789 -12.557 1.00 91.06 89 GLU A CA 1
ATOM 658 C C . GLU A 1 89 ? -1.327 7.339 -12.930 1.00 91.06 89 GLU A C 1
ATOM 660 O O . GLU A 1 89 ? -2.123 8.084 -13.507 1.00 91.06 89 GLU A O 1
ATOM 665 N N . ILE A 1 90 ? -1.664 6.130 -12.475 1.00 93.31 90 ILE A N 1
ATOM 666 C CA . ILE A 1 90 ? -3.016 5.584 -12.498 1.00 93.31 90 ILE A CA 1
ATOM 667 C C . ILE A 1 90 ? -3.459 5.345 -11.055 1.00 93.31 90 ILE A C 1
ATOM 669 O O . ILE A 1 90 ? -2.864 4.545 -10.330 1.00 93.31 90 ILE A O 1
ATOM 673 N N . VAL A 1 91 ? -4.526 6.038 -10.655 1.00 93.75 91 VAL A N 1
ATOM 674 C CA . VAL A 1 91 ? -5.219 5.809 -9.383 1.00 93.75 91 VAL A CA 1
ATOM 675 C C . VAL A 1 91 ? -6.377 4.848 -9.629 1.00 93.75 91 VAL A C 1
ATOM 677 O O . VAL A 1 91 ? -7.254 5.123 -10.448 1.00 93.75 91 VAL A O 1
ATOM 680 N N . VAL A 1 92 ? -6.382 3.729 -8.913 1.00 94.50 92 VAL A N 1
ATOM 681 C CA . VAL A 1 92 ? -7.439 2.711 -8.964 1.00 94.50 92 VAL A CA 1
ATOM 682 C C . VAL A 1 92 ? -8.298 2.835 -7.716 1.00 94.50 92 VAL A C 1
ATOM 684 O O . VAL A 1 92 ? -7.756 2.979 -6.625 1.00 94.50 92 VAL A O 1
ATOM 687 N N . MET A 1 93 ? -9.621 2.799 -7.876 1.00 92.06 93 MET A N 1
ATOM 688 C CA . MET A 1 93 ? -10.579 2.826 -6.765 1.00 92.06 93 MET A CA 1
ATOM 689 C C . MET A 1 93 ? -10.910 1.395 -6.333 1.00 92.06 93 MET A C 1
ATOM 691 O O . MET A 1 93 ? -11.073 0.540 -7.202 1.00 92.06 93 MET A O 1
ATOM 695 N N . GLY A 1 94 ? -10.994 1.150 -5.025 1.00 89.56 94 GLY A N 1
ATOM 696 C CA . GLY A 1 94 ? -11.445 -0.132 -4.468 1.00 89.56 94 GLY A CA 1
ATOM 697 C C . GLY A 1 94 ? -12.906 -0.091 -4.019 1.00 89.56 94 GLY A C 1
ATOM 698 O O . GLY A 1 94 ? -13.574 0.941 -4.154 1.00 89.56 94 GLY A O 1
ATOM 699 N N . GLU A 1 95 ? -13.401 -1.224 -3.518 1.00 86.88 95 GLU A N 1
ATOM 700 C CA . GLU A 1 95 ? -14.814 -1.413 -3.151 1.00 86.88 95 GLU A CA 1
ATOM 701 C C . GLU A 1 95 ? -15.026 -1.623 -1.639 1.00 86.88 95 GLU A C 1
ATOM 703 O O . GLU A 1 95 ? -16.149 -1.435 -1.165 1.00 86.88 95 GLU A O 1
ATOM 708 N N . HIS A 1 96 ? -13.971 -1.941 -0.873 1.00 87.75 96 HIS A N 1
ATOM 709 C CA . HIS A 1 96 ? -14.056 -2.242 0.561 1.00 87.75 96 HIS A CA 1
ATOM 710 C C . HIS A 1 96 ? -13.165 -1.332 1.432 1.00 87.75 96 HIS A C 1
ATOM 712 O O . HIS A 1 96 ? -13.365 -0.121 1.506 1.00 87.75 96 HIS A O 1
ATOM 718 N N . ASN A 1 97 ? -12.202 -1.901 2.168 1.00 87.81 97 ASN A N 1
ATOM 719 C CA . ASN A 1 97 ? -11.288 -1.184 3.068 1.00 87.81 97 ASN A CA 1
ATOM 720 C C . ASN A 1 97 ? -10.315 -0.263 2.318 1.00 87.81 97 ASN A C 1
ATOM 722 O O . ASN A 1 97 ? -9.841 0.706 2.920 1.00 87.81 97 ASN A O 1
ATOM 726 N N . ILE A 1 98 ? -9.987 -0.552 1.054 1.00 90.31 98 ILE A N 1
ATOM 727 C CA . ILE A 1 98 ? -9.105 0.271 0.223 1.00 90.31 98 ILE A CA 1
ATOM 728 C C . ILE A 1 98 ? -9.966 1.195 -0.634 1.00 90.31 98 ILE A C 1
ATOM 730 O O . ILE A 1 98 ? -10.602 0.781 -1.593 1.00 90.31 98 ILE A O 1
ATOM 734 N N . ARG A 1 99 ? -9.913 2.493 -0.349 1.00 88.50 99 ARG A N 1
ATOM 735 C CA . ARG A 1 99 ? -10.591 3.514 -1.148 1.00 88.50 99 ARG A CA 1
ATOM 736 C C . ARG A 1 99 ? -9.928 3.729 -2.496 1.00 88.50 99 ARG A C 1
ATOM 738 O O . ARG A 1 99 ? -10.599 3.846 -3.517 1.00 88.50 99 ARG A O 1
ATOM 745 N N . ALA A 1 100 ? -8.606 3.868 -2.489 1.00 92.06 100 ALA A N 1
ATOM 746 C CA . ALA A 1 100 ? -7.827 4.131 -3.690 1.00 92.06 100 ALA A CA 1
ATOM 747 C C . ALA A 1 100 ? -6.393 3.614 -3.554 1.00 92.06 100 ALA A C 1
ATOM 749 O O . ALA A 1 100 ? -5.832 3.681 -2.466 1.00 92.06 100 ALA A O 1
ATOM 750 N N . ALA A 1 101 ? -5.759 3.188 -4.643 1.00 94.94 101 ALA A N 1
ATOM 751 C CA . ALA A 1 101 ? -4.349 2.802 -4.669 1.00 94.94 101 ALA A CA 1
ATOM 752 C C . ALA A 1 101 ? -3.646 3.291 -5.941 1.00 94.94 101 ALA A C 1
ATOM 754 O O . ALA A 1 101 ? -4.267 3.422 -6.995 1.00 94.94 101 ALA A O 1
ATOM 755 N N . TRP A 1 102 ? -2.346 3.565 -5.840 1.00 96.25 102 TRP A N 1
ATOM 756 C CA . TRP A 1 102 ? -1.498 3.988 -6.959 1.00 96.25 102 TRP A CA 1
ATOM 757 C C . TRP A 1 102 ? -0.034 3.604 -6.718 1.00 96.25 102 TRP A C 1
ATOM 759 O O . TRP A 1 102 ? 0.425 3.474 -5.579 1.00 96.25 102 TRP A O 1
ATOM 769 N N . TYR A 1 103 ? 0.721 3.442 -7.801 1.00 96.75 103 TYR A N 1
ATOM 770 C CA . TYR A 1 103 ? 2.167 3.249 -7.728 1.00 96.75 103 TYR A CA 1
ATOM 771 C C . TYR A 1 103 ? 2.914 4.577 -7.577 1.00 96.75 103 TYR A C 1
ATOM 773 O O . TYR A 1 103 ? 2.428 5.639 -7.967 1.00 96.75 103 TYR A O 1
ATOM 781 N N . ARG A 1 104 ? 4.109 4.519 -6.983 1.00 96.62 104 ARG A N 1
ATOM 782 C CA . ARG A 1 104 ? 4.928 5.688 -6.640 1.00 96.62 104 ARG A CA 1
ATOM 783 C C . ARG A 1 104 ? 6.423 5.378 -6.680 1.00 96.62 104 ARG A C 1
ATOM 785 O O . ARG A 1 104 ? 6.842 4.233 -6.846 1.00 96.62 104 ARG A O 1
ATOM 792 N N . LYS A 1 105 ? 7.232 6.410 -6.425 1.00 96.88 105 LYS A N 1
ATOM 793 C CA . LYS A 1 105 ? 8.702 6.387 -6.442 1.00 96.88 105 LYS A CA 1
ATOM 794 C C . LYS A 1 105 ? 9.247 5.916 -7.797 1.00 96.88 105 LYS A C 1
ATOM 796 O O . LYS A 1 105 ? 9.843 4.836 -7.847 1.00 96.88 105 LYS A O 1
ATOM 801 N N . PRO A 1 106 ? 9.072 6.716 -8.863 1.00 95.75 106 PRO A N 1
ATOM 802 C CA . PRO A 1 106 ? 9.628 6.387 -10.171 1.00 95.75 106 PRO A CA 1
ATOM 803 C C . PRO A 1 106 ? 11.134 6.124 -10.077 1.00 95.75 106 PRO A C 1
ATOM 805 O O . PRO A 1 106 ? 11.862 6.818 -9.358 1.00 95.75 106 PRO A O 1
ATOM 808 N N . THR A 1 107 ? 11.599 5.090 -10.771 1.00 95.31 107 THR A N 1
ATOM 809 C CA . THR A 1 107 ? 12.992 4.640 -10.735 1.00 95.31 107 THR A CA 1
ATOM 810 C C . THR A 1 107 ? 13.400 4.025 -12.070 1.00 95.31 107 THR A C 1
ATOM 812 O O . THR A 1 107 ? 12.586 3.404 -12.729 1.00 95.31 107 THR A O 1
ATOM 815 N N . GLU A 1 108 ? 14.677 4.140 -12.433 1.00 93.44 108 GLU A N 1
ATOM 816 C CA . GLU A 1 108 ? 15.237 3.534 -13.657 1.00 93.44 108 GLU A CA 1
ATOM 817 C C . GLU A 1 108 ? 16.082 2.279 -13.354 1.00 93.44 108 GLU A C 1
ATOM 819 O O . GLU A 1 108 ? 16.945 1.876 -14.131 1.00 93.44 108 GLU A O 1
ATOM 824 N N . ARG A 1 109 ? 15.924 1.686 -12.159 1.00 91.38 109 ARG A N 1
ATOM 825 C CA . ARG A 1 109 ? 16.840 0.640 -11.659 1.00 91.38 109 ARG A CA 1
ATOM 826 C C . ARG A 1 109 ? 16.646 -0.735 -12.293 1.00 91.38 109 ARG A C 1
ATOM 828 O O . ARG A 1 109 ? 17.540 -1.568 -12.169 1.00 91.38 109 ARG A O 1
ATOM 835 N N . TYR A 1 110 ? 15.486 -0.988 -12.894 1.00 86.12 110 TYR A N 1
ATOM 836 C CA . TYR A 1 110 ? 15.232 -2.212 -13.644 1.00 86.12 110 TYR A CA 1
ATOM 837 C C . TYR A 1 110 ? 15.452 -1.946 -15.133 1.00 86.12 110 TYR A C 1
ATOM 839 O O . TYR A 1 110 ? 16.219 -2.673 -15.764 1.00 86.12 110 TYR A O 1
ATOM 847 N N . GLY A 1 111 ? 14.902 -0.840 -15.654 1.00 75.94 111 GLY A N 1
ATOM 848 C CA . GLY A 1 111 ? 15.313 -0.251 -16.931 1.00 75.94 111 GLY A CA 1
ATOM 849 C C . GLY A 1 111 ? 15.112 -1.179 -18.129 1.00 75.94 111 GLY A C 1
ATOM 850 O O . GLY A 1 111 ? 15.790 -1.041 -19.148 1.00 75.94 111 GLY A O 1
ATOM 851 N N . HIS A 1 112 ? 14.205 -2.150 -17.997 1.00 79.06 112 HIS A N 1
ATOM 852 C CA . HIS A 1 112 ? 13.935 -3.155 -19.024 1.00 79.06 112 HIS A CA 1
ATOM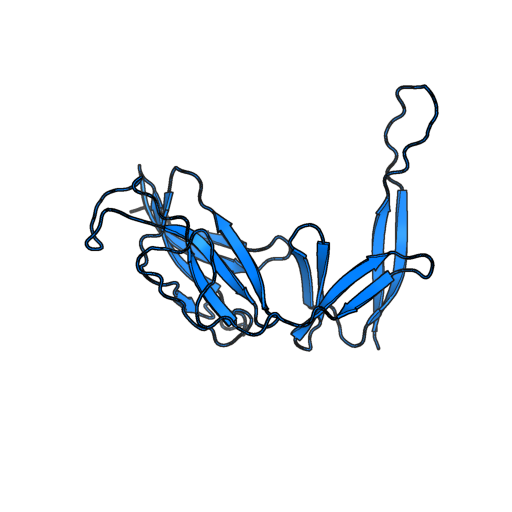 853 C C . HIS A 1 112 ? 13.023 -2.598 -20.129 1.00 79.06 112 HIS A C 1
ATOM 855 O O . HIS A 1 112 ? 12.960 -3.145 -21.228 1.00 79.06 112 HIS A O 1
ATOM 861 N N . ALA A 1 113 ? 12.362 -1.471 -19.851 1.00 82.25 113 ALA A N 1
ATOM 862 C CA . ALA A 1 113 ? 11.586 -0.669 -20.786 1.00 82.25 113 ALA A CA 1
ATOM 863 C C . ALA A 1 113 ? 10.394 -1.370 -21.458 1.00 82.25 113 ALA A C 1
ATOM 865 O O . ALA A 1 113 ? 9.894 -0.930 -22.496 1.00 82.25 113 ALA A O 1
ATOM 866 N N . VAL A 1 114 ? 9.906 -2.458 -20.856 1.00 81.81 114 VAL A N 1
ATOM 867 C CA . VAL A 1 114 ? 8.813 -3.272 -21.409 1.00 81.81 114 VAL A CA 1
ATOM 868 C C . VAL A 1 114 ? 7.475 -2.517 -21.460 1.00 81.81 114 VAL A C 1
ATOM 870 O O . VAL A 1 114 ? 6.609 -2.847 -22.268 1.00 81.81 114 VAL A O 1
ATOM 873 N N . LEU A 1 115 ? 7.317 -1.466 -20.646 1.00 75.38 115 LEU A N 1
ATOM 874 C CA . LEU A 1 115 ? 6.095 -0.657 -20.544 1.00 75.38 115 LEU A CA 1
ATOM 875 C C . LEU A 1 115 ? 6.092 0.588 -21.451 1.00 75.38 115 LEU A C 1
ATOM 877 O O . LEU A 1 115 ? 5.098 1.318 -21.480 1.00 75.38 115 LEU A O 1
ATOM 881 N N . GLY A 1 116 ? 7.159 0.804 -22.230 1.00 78.31 116 GLY A N 1
ATOM 882 C CA . GLY A 1 116 ? 7.294 1.906 -23.193 1.00 78.31 116 GLY A CA 1
ATOM 883 C C . GLY A 1 116 ? 8.224 3.040 -22.748 1.00 78.31 116 GLY A C 1
ATOM 884 O O . GLY A 1 116 ? 8.739 3.762 -23.601 1.00 78.31 116 GLY A O 1
ATOM 885 N N . ASP A 1 117 ? 8.500 3.153 -21.451 1.00 84.44 117 ASP A N 1
ATOM 886 C CA . ASP A 1 117 ? 9.624 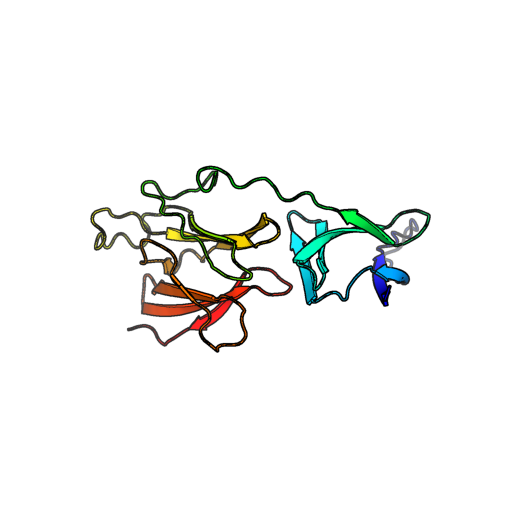3.900 -20.886 1.00 84.44 117 ASP A CA 1
ATOM 887 C C . ASP A 1 117 ? 10.431 2.991 -19.947 1.00 84.44 117 ASP A C 1
ATOM 889 O O . ASP A 1 117 ? 10.014 1.871 -19.668 1.00 84.44 117 ASP A O 1
ATOM 893 N N . ALA A 1 118 ? 11.599 3.456 -19.503 1.00 88.75 118 ALA A N 1
ATOM 894 C CA . ALA A 1 118 ? 12.484 2.728 -18.592 1.00 88.75 118 ALA A CA 1
ATOM 895 C C . ALA A 1 118 ? 12.222 3.064 -17.109 1.00 88.75 118 ALA A C 1
ATOM 897 O O . ALA A 1 118 ? 13.148 2.977 -16.302 1.00 88.75 118 ALA A O 1
ATOM 898 N N . ILE A 1 119 ? 11.013 3.533 -16.770 1.00 93.00 119 ILE A N 1
ATOM 899 C CA . ILE A 1 119 ? 10.645 3.976 -15.427 1.00 93.00 119 ILE A CA 1
ATOM 900 C C . ILE A 1 119 ? 9.695 2.952 -14.808 1.00 93.00 119 ILE A C 1
ATOM 902 O O . ILE A 1 119 ? 8.535 2.825 -15.183 1.00 93.00 119 ILE A O 1
ATOM 906 N N . GLU A 1 120 ? 10.168 2.265 -13.778 1.00 95.00 120 GLU A N 1
ATOM 907 C CA . GLU A 1 120 ? 9.350 1.358 -12.981 1.00 95.00 120 GLU A CA 1
ATOM 908 C C . GLU A 1 120 ? 9.007 1.964 -11.612 1.00 95.00 120 GLU A C 1
ATOM 910 O O . GLU A 1 120 ? 9.595 2.958 -11.162 1.00 95.00 120 GLU A O 1
ATOM 915 N N . ALA A 1 121 ? 8.032 1.368 -10.925 1.00 96.56 121 ALA A N 1
ATOM 916 C CA . ALA A 1 121 ? 7.589 1.844 -9.624 1.00 96.56 121 ALA A CA 1
ATOM 917 C C . ALA A 1 121 ? 8.421 1.241 -8.488 1.00 96.56 121 ALA A C 1
ATOM 919 O O . ALA A 1 121 ? 8.549 0.024 -8.334 1.00 96.56 121 ALA A O 1
ATOM 920 N N . GLY A 1 122 ? 8.978 2.107 -7.645 1.00 97.38 122 GLY A N 1
ATOM 921 C CA . GLY A 1 122 ? 9.736 1.707 -6.466 1.00 97.38 122 GLY A CA 1
ATOM 922 C C . GLY A 1 122 ? 8.900 1.529 -5.202 1.00 97.38 122 GLY A C 1
ATOM 923 O O . GLY A 1 122 ? 9.441 1.096 -4.183 1.00 97.38 122 GLY A O 1
ATOM 924 N N . GLY A 1 123 ? 7.618 1.878 -5.244 1.00 97.75 123 GLY A N 1
ATOM 925 C CA . GLY A 1 123 ? 6.702 1.721 -4.127 1.00 97.75 123 GLY A CA 1
ATOM 926 C C . GLY A 1 123 ? 5.241 1.755 -4.557 1.00 97.75 123 GLY A C 1
ATOM 927 O O . GLY A 1 123 ? 4.904 2.098 -5.688 1.00 97.75 123 GLY A O 1
ATOM 928 N N . LEU A 1 124 ? 4.382 1.419 -3.608 1.00 98.00 124 LEU A N 1
ATOM 929 C CA . LEU A 1 124 ? 2.931 1.420 -3.699 1.00 98.00 124 LEU A CA 1
ATOM 930 C C . LEU A 1 124 ? 2.390 2.328 -2.593 1.00 98.00 124 LEU A C 1
ATOM 932 O O . LEU A 1 124 ? 2.929 2.356 -1.484 1.00 98.00 124 LEU A O 1
ATOM 936 N N . ALA A 1 125 ? 1.328 3.063 -2.882 1.00 95.31 125 ALA A N 1
ATOM 937 C CA . ALA A 1 125 ? 0.543 3.752 -1.876 1.00 95.31 125 ALA A CA 1
ATOM 938 C C . ALA A 1 125 ? -0.925 3.389 -2.013 1.00 95.31 125 ALA A C 1
ATOM 940 O O . ALA A 1 125 ? -1.420 3.118 -3.108 1.00 95.31 125 ALA A O 1
ATOM 941 N N . LEU A 1 126 ? -1.622 3.435 -0.886 1.00 92.50 126 LEU A N 1
ATOM 942 C CA . LEU A 1 126 ? -3.067 3.369 -0.874 1.00 92.50 126 LEU A CA 1
ATOM 943 C C . LEU A 1 126 ? -3.660 4.358 0.108 1.00 92.50 126 LEU A C 1
ATOM 945 O O . LEU A 1 126 ? -2.987 4.879 0.999 1.00 92.50 126 LEU A O 1
ATOM 949 N N . ARG A 1 127 ? -4.946 4.600 -0.081 1.00 89.06 127 ARG A N 1
ATOM 950 C CA . ARG A 1 127 ? -5.832 5.314 0.807 1.00 89.06 127 ARG A CA 1
ATOM 951 C C . ARG A 1 127 ? -6.897 4.329 1.270 1.00 89.06 127 ARG A C 1
ATOM 953 O O . ARG A 1 127 ? -7.581 3.756 0.432 1.00 89.06 127 ARG A O 1
ATOM 960 N N . LEU A 1 128 ? -7.022 4.133 2.575 1.00 83.56 128 LEU A N 1
ATOM 961 C CA . LEU A 1 128 ? -8.108 3.353 3.170 1.00 83.56 128 LEU A CA 1
ATOM 962 C C . LEU A 1 128 ? -9.440 4.110 3.052 1.00 83.56 128 LEU A C 1
ATOM 964 O O . LEU A 1 128 ? -9.433 5.319 2.831 1.00 83.56 128 LEU A O 1
ATOM 968 N N . GLU A 1 129 ? -10.565 3.431 3.260 1.00 74.62 129 GLU A N 1
ATOM 969 C CA . GLU A 1 129 ? -11.917 4.028 3.248 1.00 74.62 129 GLU A CA 1
ATOM 970 C C . GLU A 1 129 ? -12.175 5.010 4.399 1.00 74.62 129 GLU A C 1
ATOM 972 O O . GLU A 1 129 ? -13.125 5.768 4.347 1.00 74.62 129 GLU A O 1
ATOM 977 N N . GLY A 1 130 ? -11.299 5.073 5.409 1.00 65.50 130 GLY A N 1
ATOM 978 C CA . GLY A 1 130 ? -11.257 6.212 6.341 1.00 65.50 130 GLY A CA 1
ATOM 979 C C . GLY A 1 130 ? -10.243 7.296 5.978 1.00 65.50 130 GLY A C 1
ATOM 980 O O . GLY A 1 130 ? -9.866 8.105 6.827 1.00 65.50 130 GLY A O 1
ATOM 981 N N . GLY A 1 131 ? -9.725 7.266 4.751 1.00 69.38 131 GLY A N 1
ATOM 982 C CA . GLY A 1 131 ? -8.830 8.235 4.108 1.00 69.38 131 GLY A CA 1
ATOM 983 C C . GLY A 1 131 ? -7.394 8.244 4.596 1.00 69.38 131 GLY A C 1
ATOM 984 O O . GLY A 1 131 ? -6.634 9.162 4.267 1.00 69.38 131 GLY A O 1
ATOM 985 N N . PHE A 1 132 ? -7.006 7.223 5.352 1.00 74.12 132 PHE A N 1
ATOM 986 C CA . PHE A 1 132 ? -5.639 7.007 5.801 1.00 74.12 132 PHE A CA 1
ATOM 987 C C . PHE A 1 132 ? -4.765 6.608 4.638 1.00 74.12 132 PHE A C 1
ATOM 989 O O . PHE A 1 132 ? -5.080 5.664 3.925 1.00 74.12 132 PHE A O 1
ATOM 996 N N . ARG A 1 133 ? -3.653 7.320 4.472 1.00 84.38 133 ARG A N 1
ATOM 997 C CA . ARG A 1 133 ? -2.655 6.953 3.485 1.00 84.38 133 ARG A CA 1
ATOM 998 C C . ARG A 1 133 ? -1.631 6.012 4.103 1.00 84.38 133 ARG A C 1
ATOM 1000 O O . ARG A 1 133 ? -1.015 6.358 5.109 1.00 84.38 133 ARG A O 1
ATOM 1007 N N . GLU A 1 134 ? -1.398 4.891 3.441 1.00 86.81 134 GLU A N 1
ATOM 1008 C CA . GLU A 1 134 ? -0.303 3.975 3.740 1.00 86.81 134 GLU A CA 1
ATOM 1009 C C . GLU A 1 134 ? 0.617 3.840 2.528 1.00 86.81 134 GLU A C 1
ATOM 1011 O O . GLU A 1 134 ? 0.204 4.069 1.389 1.00 86.81 134 GLU A O 1
ATOM 1016 N N . ASN A 1 135 ? 1.884 3.506 2.773 1.00 92.94 135 ASN A N 1
ATOM 1017 C CA . ASN A 1 135 ? 2.866 3.297 1.715 1.00 92.94 135 ASN A CA 1
ATOM 1018 C C . ASN A 1 135 ? 3.658 2.013 1.980 1.00 92.94 135 ASN A C 1
ATOM 1020 O O . ASN A 1 135 ? 4.014 1.728 3.123 1.00 92.94 135 ASN A O 1
ATOM 1024 N N . LEU A 1 136 ? 4.001 1.309 0.906 1.00 95.94 136 LEU A N 1
ATOM 1025 C CA . LEU A 1 136 ? 4.937 0.193 0.890 1.00 95.94 136 LEU A CA 1
ATOM 1026 C C . LEU A 1 136 ? 6.042 0.517 -0.108 1.00 95.94 136 LEU A C 1
ATOM 1028 O O . LEU A 1 136 ? 5.799 0.615 -1.308 1.00 95.94 136 LEU A O 1
ATOM 1032 N N . ASP A 1 137 ? 7.262 0.690 0.389 1.00 97.06 137 ASP A N 1
ATOM 1033 C CA . ASP A 1 137 ? 8.422 0.980 -0.445 1.00 97.06 137 ASP A CA 1
ATOM 1034 C C . ASP A 1 137 ? 9.298 -0.267 -0.562 1.00 97.06 137 ASP A C 1
ATOM 1036 O O . ASP A 1 137 ? 9.673 -0.872 0.444 1.00 97.06 137 ASP A O 1
ATOM 1040 N N . LEU A 1 138 ? 9.641 -0.642 -1.793 1.00 97.25 138 LEU A N 1
ATOM 1041 C CA . LEU A 1 138 ? 10.554 -1.749 -2.042 1.00 97.25 138 LEU A CA 1
ATOM 1042 C C . LEU A 1 138 ? 11.997 -1.326 -1.754 1.00 97.25 138 LEU A C 1
ATOM 1044 O O . LEU A 1 138 ? 12.370 -0.153 -1.875 1.00 97.25 138 LEU A O 1
ATOM 1048 N N . THR A 1 139 ? 12.838 -2.306 -1.425 1.00 96.06 139 THR A N 1
ATOM 1049 C CA . THR A 1 139 ? 14.289 -2.110 -1.465 1.00 96.06 139 THR A CA 1
ATOM 1050 C C . THR A 1 139 ? 14.737 -1.848 -2.906 1.00 96.06 139 THR A C 1
ATOM 1052 O O . THR A 1 139 ? 13.999 -2.052 -3.873 1.00 96.06 139 THR A O 1
ATOM 1055 N N . THR A 1 140 ? 15.985 -1.422 -3.082 1.00 95.62 140 THR A N 1
ATOM 1056 C CA . THR A 1 140 ? 16.561 -1.177 -4.412 1.00 95.62 140 THR A CA 1
ATOM 1057 C C . THR A 1 140 ? 16.761 -2.450 -5.241 1.00 95.62 140 THR A C 1
ATOM 1059 O O . THR A 1 140 ? 17.229 -2.363 -6.369 1.00 95.62 140 THR A O 1
ATOM 1062 N N . GLU A 1 141 ? 16.442 -3.628 -4.706 1.00 95.94 141 GLU A N 1
ATOM 1063 C CA . GLU A 1 141 ? 16.641 -4.913 -5.383 1.00 95.94 141 GLU A CA 1
ATOM 1064 C C . GLU A 1 141 ? 15.437 -5.346 -6.225 1.00 95.94 141 GLU A C 1
ATOM 1066 O O . GLU A 1 141 ? 15.579 -6.262 -7.038 1.00 95.94 141 GLU A O 1
ATOM 1071 N N . ALA A 1 142 ? 14.284 -4.688 -6.070 1.00 96.75 142 ALA A N 1
ATOM 1072 C CA . ALA A 1 142 ? 13.060 -5.012 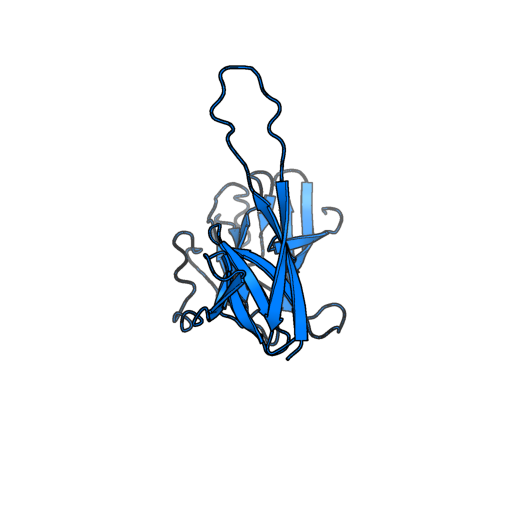-6.795 1.00 96.75 142 ALA A CA 1
ATOM 1073 C C . ALA A 1 142 ? 12.282 -3.764 -7.230 1.00 96.75 142 ALA A C 1
ATOM 1075 O O . ALA A 1 142 ? 12.500 -2.679 -6.691 1.00 96.75 142 ALA A O 1
ATOM 1076 N N . VAL A 1 143 ? 11.369 -3.916 -8.185 1.00 96.81 143 VAL A N 1
ATOM 1077 C CA . VAL A 1 143 ? 10.401 -2.904 -8.648 1.00 96.81 143 VAL A CA 1
ATOM 1078 C C . VAL A 1 143 ? 9.017 -3.539 -8.794 1.00 96.81 143 VAL A C 1
ATOM 1080 O O . VAL A 1 143 ? 8.911 -4.763 -8.824 1.00 96.81 143 VAL A O 1
ATOM 1083 N N . PHE A 1 144 ? 7.966 -2.730 -8.892 1.00 96.88 144 PHE A N 1
ATOM 1084 C CA . PHE A 1 144 ? 6.677 -3.184 -9.414 1.00 96.88 144 PHE A CA 1
ATOM 1085 C C . PHE A 1 144 ? 6.618 -2.953 -10.927 1.00 96.88 144 PHE A C 1
ATOM 1087 O O . PHE A 1 144 ? 6.988 -1.875 -11.395 1.00 96.88 144 PHE A O 1
ATOM 1094 N N . GLU A 1 145 ? 6.156 -3.962 -11.669 1.00 93.31 145 GLU A N 1
ATOM 1095 C CA . GLU A 1 145 ? 5.998 -3.909 -13.134 1.00 93.31 145 GLU A CA 1
ATOM 1096 C C . GLU A 1 145 ? 4.564 -3.607 -13.588 1.00 93.31 145 GLU A C 1
ATOM 1098 O O . GLU A 1 145 ? 4.323 -3.320 -14.759 1.00 93.31 145 GLU A O 1
ATOM 1103 N N . ASP A 1 146 ? 3.586 -3.666 -12.688 1.00 93.56 146 ASP A N 1
ATOM 1104 C CA . ASP A 1 146 ? 2.226 -3.269 -13.036 1.00 93.56 146 ASP A CA 1
ATOM 1105 C C . ASP A 1 146 ? 2.140 -1.752 -13.262 1.00 93.56 146 ASP A C 1
ATOM 1107 O O . ASP A 1 146 ? 2.731 -0.952 -12.537 1.00 93.56 146 ASP A O 1
ATOM 1111 N N . ARG A 1 147 ? 1.324 -1.341 -14.238 1.00 91.00 147 ARG A N 1
ATOM 1112 C CA . ARG A 1 147 ? 1.020 0.081 -14.491 1.00 91.00 147 ARG A CA 1
ATOM 1113 C C . ARG A 1 147 ? -0.037 0.650 -13.547 1.00 91.00 147 ARG A C 1
ATOM 1115 O O . ARG A 1 147 ? -0.133 1.859 -13.376 1.00 91.00 147 ARG A O 1
ATOM 1122 N N . ALA A 1 148 ? -0.854 -0.219 -12.963 1.00 94.00 148 ALA A N 1
ATOM 1123 C CA . ALA A 1 148 ? -1.931 0.142 -12.057 1.00 94.00 148 ALA A CA 1
ATOM 1124 C C . ALA A 1 148 ? -2.119 -0.976 -11.019 1.00 94.00 148 ALA A C 1
ATOM 1126 O O . ALA A 1 148 ? -2.050 -2.149 -11.399 1.00 94.00 148 ALA A O 1
ATOM 1127 N N . PRO A 1 149 ? -2.357 -0.656 -9.735 1.00 95.62 149 PRO A N 1
ATOM 1128 C CA . PRO A 1 149 ? -2.630 -1.677 -8.727 1.00 95.62 149 PRO A CA 1
ATOM 1129 C C . PRO A 1 149 ? -3.889 -2.482 -9.061 1.00 95.62 149 PRO A C 1
ATOM 1131 O O . PRO A 1 149 ? -4.889 -1.920 -9.506 1.00 95.62 149 PRO A O 1
ATOM 1134 N N . ARG A 1 150 ? -3.872 -3.794 -8.806 1.00 97.31 150 ARG A N 1
ATOM 1135 C CA . ARG A 1 150 ? -5.067 -4.644 -8.911 1.00 97.31 150 ARG A CA 1
ATOM 1136 C C . ARG A 1 150 ? -5.638 -4.858 -7.519 1.00 97.31 150 ARG A C 1
ATOM 1138 O O . ARG A 1 150 ? -5.094 -5.657 -6.767 1.00 97.31 150 ARG A O 1
ATOM 1145 N N . ILE A 1 151 ? -6.687 -4.111 -7.195 1.00 97.25 151 ILE A N 1
ATOM 1146 C CA . ILE A 1 151 ? -7.417 -4.233 -5.931 1.00 97.25 151 ILE A CA 1
ATOM 1147 C C . ILE A 1 151 ? -8.420 -5.382 -6.074 1.00 97.25 151 ILE A C 1
ATOM 1149 O O . ILE A 1 151 ? -9.178 -5.404 -7.046 1.00 97.25 151 ILE A O 1
ATOM 1153 N N . VAL A 1 152 ? -8.372 -6.356 -5.168 1.00 96.06 152 VAL A N 1
ATOM 1154 C CA . VAL A 1 152 ? -9.221 -7.551 -5.204 1.00 96.06 152 VAL A CA 1
ATOM 1155 C C . VAL A 1 152 ? -9.305 -8.176 -3.812 1.00 96.06 152 VAL A C 1
ATOM 1157 O O . VAL A 1 152 ? -8.279 -8.339 -3.168 1.00 96.06 152 VAL A O 1
ATOM 1160 N N . ASP A 1 153 ? -10.509 -8.555 -3.393 1.00 95.06 153 ASP A N 1
ATOM 1161 C CA . ASP A 1 153 ? -10.754 -9.469 -2.270 1.00 95.06 153 ASP A CA 1
ATOM 1162 C C . ASP A 1 153 ? -10.455 -10.904 -2.743 1.00 95.06 153 ASP A C 1
ATOM 1164 O O . ASP A 1 153 ? -11.234 -11.513 -3.491 1.00 95.06 153 ASP A O 1
ATOM 1168 N N . ILE A 1 154 ? -9.248 -11.394 -2.445 1.00 93.88 154 ILE A N 1
ATOM 1169 C CA . ILE A 1 154 ? -8.729 -12.657 -2.995 1.00 93.88 154 ILE A CA 1
ATOM 1170 C C . ILE A 1 154 ? -9.330 -13.861 -2.272 1.00 93.88 154 ILE A C 1
ATOM 1172 O O . ILE A 1 154 ? -9.531 -14.908 -2.903 1.00 93.88 154 ILE A O 1
ATOM 1176 N N . ASP A 1 155 ? -9.576 -13.744 -0.968 1.00 93.00 155 ASP A N 1
ATOM 1177 C CA . ASP A 1 155 ? -10.024 -14.855 -0.128 1.00 93.00 155 ASP A CA 1
ATOM 1178 C C . ASP A 1 155 ? -11.529 -14.835 0.200 1.00 93.00 155 ASP A C 1
ATOM 1180 O O . ASP A 1 155 ? -12.076 -15.858 0.633 1.00 93.00 155 ASP A O 1
ATOM 1184 N N . GLY A 1 156 ? -12.223 -13.751 -0.142 1.00 94.06 156 GLY A N 1
ATOM 1185 C CA . GLY A 1 156 ? -13.667 -13.591 -0.027 1.00 94.06 156 GLY A CA 1
ATOM 1186 C C . GLY A 1 156 ? -14.132 -13.161 1.363 1.00 94.06 156 GLY A C 1
ATOM 1187 O O . GLY A 1 156 ? -15.289 -13.439 1.711 1.00 94.06 156 GLY A O 1
ATOM 1188 N N . ASP A 1 157 ? -13.263 -12.566 2.182 1.00 88.69 157 ASP A N 1
ATOM 1189 C CA . ASP A 1 157 ? -13.600 -12.122 3.537 1.00 88.69 157 ASP A CA 1
ATOM 1190 C C . ASP A 1 157 ? -14.221 -10.707 3.596 1.00 88.69 157 ASP A C 1
ATOM 1192 O O . ASP A 1 157 ? -14.699 -10.281 4.657 1.00 88.69 157 ASP A O 1
ATOM 1196 N N . GLY A 1 158 ? -14.316 -10.020 2.451 1.00 87.94 158 GLY A N 1
ATOM 1197 C CA . GLY A 1 158 ? -14.817 -8.651 2.339 1.00 87.94 158 GLY A CA 1
ATOM 1198 C C . GLY A 1 158 ? -13.768 -7.577 2.644 1.00 87.94 158 GLY A C 1
ATOM 1199 O O . GLY A 1 158 ? -14.135 -6.417 2.872 1.00 87.94 158 GLY A O 1
ATOM 1200 N N . VAL A 1 159 ? -12.487 -7.942 2.680 1.00 87.94 159 VAL A N 1
ATOM 1201 C CA . VAL A 1 159 ? -11.330 -7.050 2.770 1.00 87.94 159 VAL A CA 1
ATOM 1202 C C . VAL A 1 159 ? -10.578 -7.113 1.438 1.00 87.94 159 VAL A C 1
ATOM 1204 O O . VAL A 1 159 ? -10.354 -8.167 0.869 1.00 87.94 159 VAL A O 1
ATOM 1207 N N . ASP A 1 160 ? -10.218 -5.954 0.894 1.00 95.19 160 ASP A N 1
ATOM 1208 C CA . ASP A 1 160 ? -9.433 -5.865 -0.330 1.00 95.19 160 ASP A CA 1
ATOM 1209 C C . ASP A 1 160 ? -7.932 -6.075 -0.052 1.00 95.19 160 ASP A C 1
ATOM 1211 O O . ASP A 1 160 ? -7.329 -5.407 0.807 1.00 95.19 160 ASP A O 1
ATOM 1215 N N . GLU A 1 161 ? -7.302 -6.885 -0.906 1.00 96.81 161 GLU A N 1
ATOM 1216 C CA . GLU A 1 161 ? -5.858 -6.968 -1.118 1.00 96.81 161 GLU A CA 1
ATOM 1217 C C . GLU A 1 161 ? -5.422 -6.249 -2.397 1.00 96.81 161 GLU A C 1
ATOM 1219 O O . GLU A 1 161 ? -6.217 -5.856 -3.254 1.00 96.81 161 GLU A O 1
ATOM 1224 N N . ILE A 1 162 ? -4.104 -6.106 -2.559 1.00 98.06 162 ILE A N 1
ATOM 1225 C CA . ILE A 1 162 ? -3.495 -5.687 -3.820 1.00 98.06 162 ILE A CA 1
ATOM 1226 C C . ILE A 1 162 ? -2.649 -6.823 -4.388 1.00 98.06 162 ILE A C 1
ATOM 1228 O O . ILE A 1 162 ? -1.665 -7.250 -3.781 1.00 98.06 162 ILE A O 1
ATOM 1232 N N . LEU A 1 163 ? -2.991 -7.254 -5.603 1.00 97.88 163 LEU A N 1
ATOM 1233 C CA . LEU A 1 163 ? -2.173 -8.156 -6.406 1.00 97.88 163 LEU A CA 1
ATOM 1234 C C . LEU A 1 163 ? -1.207 -7.353 -7.287 1.00 97.88 163 LEU A C 1
ATOM 1236 O O . LEU A 1 163 ? -1.622 -6.510 -8.088 1.00 97.88 163 LEU A O 1
ATOM 1240 N N . ALA A 1 164 ? 0.083 -7.662 -7.181 1.00 97.31 164 ALA A N 1
ATOM 1241 C CA . ALA A 1 164 ? 1.146 -6.987 -7.913 1.00 97.31 164 ALA A CA 1
ATOM 1242 C C . ALA A 1 164 ? 2.108 -7.973 -8.602 1.00 97.31 164 ALA A C 1
ATOM 1244 O O . ALA A 1 164 ? 2.350 -9.075 -8.114 1.00 97.31 164 ALA A O 1
ATOM 1245 N N . VAL A 1 165 ? 2.706 -7.555 -9.715 1.00 96.56 165 VAL A N 1
ATOM 1246 C CA . VAL A 1 165 ? 3.920 -8.133 -10.290 1.00 96.56 165 VAL A CA 1
ATOM 1247 C C . VAL A 1 165 ? 5.098 -7.375 -9.699 1.00 96.56 165 VAL A C 1
ATOM 1249 O O . VAL A 1 165 ? 5.283 -6.183 -9.960 1.00 96.56 165 VAL A O 1
ATOM 1252 N N . LYS A 1 166 ? 5.884 -8.069 -8.881 1.00 96.88 166 LYS A N 1
ATOM 1253 C CA . LYS A 1 166 ? 7.120 -7.560 -8.297 1.00 96.88 166 LYS A CA 1
ATOM 1254 C C . LYS A 1 166 ? 8.295 -8.241 -8.981 1.00 96.88 166 LYS A C 1
ATOM 1256 O O . LYS A 1 166 ? 8.404 -9.460 -8.944 1.00 96.88 166 LYS A O 1
ATOM 1261 N N . SER A 1 167 ? 9.204 -7.457 -9.536 1.00 95.75 167 SER A N 1
ATOM 1262 C CA . SER A 1 167 ? 10.357 -7.980 -10.258 1.00 95.75 167 SER A CA 1
ATOM 1263 C C . SER A 1 167 ? 11.652 -7.662 -9.565 1.00 95.75 167 SER A C 1
ATOM 1265 O O . SER A 1 167 ? 11.966 -6.508 -9.275 1.00 95.75 167 SER A O 1
ATOM 1267 N N . TYR A 1 168 ? 12.425 -8.710 -9.320 1.00 95.38 168 TYR A N 1
ATOM 1268 C CA . TYR A 1 168 ? 13.769 -8.619 -8.794 1.00 95.38 168 TYR A CA 1
ATOM 1269 C C . TYR A 1 168 ? 14.741 -8.318 -9.922 1.00 95.38 168 TYR A C 1
ATOM 1271 O O . TYR A 1 168 ? 14.819 -9.039 -10.917 1.00 95.38 168 TYR A O 1
ATOM 1279 N N . THR A 1 169 ? 15.595 -7.330 -9.688 1.00 91.94 169 THR A N 1
ATOM 1280 C CA . THR A 1 169 ? 16.664 -6.911 -10.609 1.00 91.94 169 THR A CA 1
ATOM 1281 C C . THR A 1 169 ? 17.624 -8.042 -11.003 1.00 91.94 169 THR A C 1
ATOM 1283 O O . THR A 1 169 ? 18.343 -7.919 -11.990 1.00 91.94 169 THR A O 1
ATOM 1286 N N . ARG A 1 170 ? 17.661 -9.142 -10.234 1.00 92.19 170 ARG A N 1
ATOM 1287 C CA . ARG A 1 170 ? 18.593 -10.267 -10.421 1.00 92.19 170 ARG A CA 1
ATOM 1288 C C . ARG A 1 170 ? 17.945 -11.653 -10.466 1.00 92.19 170 ARG A C 1
ATOM 1290 O O . ARG A 1 170 ? 18.685 -12.624 -10.593 1.00 92.19 170 ARG A O 1
ATOM 1297 N N . ALA A 1 171 ? 16.626 -11.759 -10.306 1.00 93.25 171 ALA A N 1
ATOM 1298 C CA . ALA A 1 171 ? 15.954 -13.056 -10.165 1.00 93.25 171 ALA A CA 1
ATOM 1299 C C . ALA A 1 171 ? 14.665 -13.199 -10.984 1.00 93.25 171 ALA A C 1
ATOM 1301 O O . ALA A 1 171 ? 14.149 -14.304 -11.051 1.00 93.25 171 ALA A O 1
ATOM 1302 N N . GLY A 1 172 ? 14.181 -12.129 -11.624 1.00 92.88 172 GLY A N 1
ATOM 1303 C CA . GLY A 1 172 ? 12.961 -12.183 -12.426 1.00 92.88 172 GLY A CA 1
ATOM 1304 C C . GLY A 1 172 ? 11.707 -11.787 -11.649 1.00 92.88 172 GLY A C 1
ATOM 1305 O O . GLY A 1 172 ? 11.800 -11.147 -10.596 1.00 92.88 172 GLY A O 1
ATOM 1306 N N . ALA A 1 173 ? 10.542 -12.105 -12.207 1.00 94.69 173 ALA A N 1
ATOM 1307 C CA . ALA A 1 173 ? 9.251 -11.592 -11.749 1.00 94.69 173 ALA A CA 1
ATOM 1308 C C . ALA A 1 173 ? 8.543 -12.564 -10.801 1.00 94.69 173 ALA A C 1
ATOM 1310 O O . ALA A 1 173 ? 8.570 -13.771 -11.010 1.00 94.69 173 ALA A O 1
ATOM 1311 N N . ALA A 1 174 ? 7.859 -12.035 -9.794 1.00 97.56 174 ALA A N 1
ATOM 1312 C CA . ALA A 1 174 ? 7.022 -12.781 -8.868 1.00 97.56 174 ALA A CA 1
ATOM 1313 C C . ALA A 1 174 ? 5.635 -12.137 -8.761 1.00 97.56 174 ALA A C 1
ATOM 1315 O O . ALA A 1 174 ? 5.477 -10.918 -8.882 1.00 97.56 174 ALA A O 1
ATOM 1316 N N . LEU A 1 175 ? 4.622 -12.964 -8.501 1.00 97.62 175 LEU A N 1
ATOM 1317 C CA . LEU A 1 175 ? 3.316 -12.480 -8.066 1.00 97.62 175 LEU A CA 1
ATOM 1318 C C . LEU A 1 175 ? 3.360 -12.218 -6.567 1.00 97.62 175 LEU A C 1
ATOM 1320 O O . LEU A 1 175 ? 3.788 -13.074 -5.800 1.00 97.62 175 LEU A O 1
ATOM 1324 N N . ALA A 1 176 ? 2.895 -11.043 -6.173 1.00 97.94 176 ALA A N 1
ATOM 1325 C CA . ALA A 1 176 ? 2.925 -10.524 -4.820 1.00 97.94 176 ALA A CA 1
ATOM 1326 C C . ALA A 1 176 ? 1.503 -10.167 -4.374 1.00 97.94 176 ALA A C 1
ATOM 1328 O O . ALA A 1 176 ? 0.797 -9.454 -5.086 1.00 97.94 176 ALA A O 1
ATOM 1329 N N . VAL A 1 177 ? 1.108 -10.631 -3.190 1.00 98.12 177 VAL A N 1
ATOM 1330 C CA . VAL A 1 177 ? -0.126 -10.214 -2.512 1.00 98.12 177 VAL A CA 1
ATOM 1331 C C . VAL A 1 177 ? 0.253 -9.271 -1.384 1.00 98.12 177 VAL A C 1
ATOM 1333 O O . VAL A 1 177 ? 1.090 -9.600 -0.538 1.00 98.12 177 VAL A O 1
ATOM 1336 N N . ILE A 1 178 ? -0.345 -8.086 -1.388 1.00 98.06 178 ILE A N 1
ATOM 1337 C CA . ILE A 1 178 ? -0.101 -7.032 -0.411 1.00 98.06 178 ILE A CA 1
ATOM 1338 C C . ILE A 1 178 ? -1.391 -6.794 0.364 1.00 98.06 178 ILE A C 1
ATOM 1340 O O . ILE A 1 178 ? -2.433 -6.525 -0.226 1.00 98.06 178 ILE A O 1
ATOM 1344 N N . GLU A 1 179 ? -1.286 -6.846 1.685 1.00 93.25 179 GLU A N 1
ATOM 1345 C CA . GLU A 1 179 ? -2.407 -6.694 2.612 1.00 93.25 179 GLU A CA 1
ATOM 1346 C C . GLU A 1 179 ? -2.193 -5.496 3.535 1.00 93.25 179 GLU A C 1
ATOM 1348 O O . GLU A 1 179 ? -1.058 -5.125 3.868 1.00 93.25 179 GLU A O 1
ATOM 1353 N N . THR A 1 180 ? -3.300 -4.934 4.016 1.00 86.75 180 THR A N 1
ATOM 1354 C CA . THR A 1 180 ? -3.285 -4.008 5.155 1.00 86.75 180 THR A CA 1
ATOM 1355 C C . THR A 1 180 ? -3.059 -4.782 6.457 1.00 86.75 180 THR A C 1
ATOM 1357 O O . THR A 1 180 ? -3.570 -5.884 6.631 1.00 86.75 180 THR A O 1
ATOM 1360 N N . SER A 1 181 ? -2.282 -4.228 7.389 1.00 79.88 181 SER A N 1
ATOM 1361 C CA . SER A 1 181 ? -2.052 -4.831 8.711 1.00 79.88 181 SER A CA 1
ATOM 1362 C C . SER A 1 181 ? -2.023 -3.774 9.812 1.00 79.88 181 SER A C 1
ATOM 1364 O O . SER A 1 181 ? -2.102 -2.576 9.542 1.00 79.88 181 SER A O 1
ATOM 1366 N N . ASP A 1 182 ? -1.859 -4.203 11.064 1.00 70.31 182 ASP A N 1
ATOM 1367 C CA . ASP A 1 182 ? -1.670 -3.320 12.224 1.00 70.31 182 ASP A CA 1
ATOM 1368 C C . ASP A 1 182 ? -0.399 -2.449 12.126 1.00 70.31 182 ASP A C 1
ATOM 1370 O O . ASP A 1 182 ? -0.255 -1.425 12.799 1.00 70.31 182 ASP A O 1
ATOM 1374 N N . ARG A 1 183 ? 0.547 -2.837 11.264 1.00 73.19 183 ARG A N 1
ATOM 1375 C CA . ARG A 1 183 ? 1.808 -2.119 11.017 1.00 73.19 183 ARG A CA 1
ATOM 1376 C C . ARG A 1 183 ? 1.832 -1.389 9.674 1.00 73.19 183 ARG A C 1
ATOM 1378 O O . ARG A 1 183 ? 2.896 -0.931 9.260 1.00 73.19 183 ARG A O 1
ATOM 1385 N N . GLY A 1 184 ? 0.676 -1.269 9.028 1.00 78.25 184 GLY A N 1
ATOM 1386 C CA . GLY A 1 184 ? 0.517 -0.757 7.672 1.00 78.25 184 GLY A CA 1
ATOM 1387 C C . GLY A 1 184 ? 0.606 -1.863 6.621 1.00 78.25 184 GLY A C 1
ATOM 1388 O O . GLY A 1 184 ? 0.418 -3.042 6.931 1.00 78.25 184 GLY A O 1
ATOM 1389 N N . LEU A 1 185 ? 0.909 -1.500 5.379 1.00 89.81 185 LEU A N 1
ATOM 1390 C CA . LEU A 1 185 ? 1.030 -2.462 4.283 1.00 89.81 185 LEU A CA 1
ATOM 1391 C C . LEU A 1 185 ? 2.147 -3.482 4.511 1.00 89.81 185 LEU A C 1
ATOM 1393 O O . LEU A 1 185 ? 3.276 -3.132 4.871 1.00 89.81 185 LEU A O 1
ATOM 1397 N N . ARG A 1 186 ? 1.855 -4.748 4.210 1.00 92.56 186 ARG A N 1
ATOM 1398 C CA . ARG A 1 186 ? 2.831 -5.843 4.238 1.00 92.56 186 ARG A CA 1
ATOM 1399 C C . ARG A 1 186 ? 2.715 -6.723 3.000 1.00 92.56 186 ARG A C 1
ATOM 1401 O O . ARG A 1 186 ? 1.629 -6.906 2.464 1.00 92.56 186 ARG A O 1
ATOM 1408 N N . MET A 1 187 ? 3.833 -7.328 2.605 1.00 96.19 187 MET A N 1
ATOM 1409 C CA . MET A 1 187 ? 3.826 -8.437 1.651 1.00 96.19 187 MET A CA 1
ATOM 1410 C C . MET A 1 187 ? 3.288 -9.678 2.365 1.00 96.19 187 MET A C 1
ATOM 1412 O O . MET A 1 187 ? 3.929 -10.178 3.292 1.00 96.19 187 MET A O 1
ATOM 1416 N N . ALA A 1 188 ? 2.092 -10.125 2.003 1.00 95.19 188 ALA A N 1
ATOM 1417 C CA . ALA A 1 188 ? 1.435 -11.248 2.653 1.00 95.19 188 ALA A CA 1
ATOM 1418 C C . ALA A 1 188 ? 1.816 -12.592 2.043 1.00 95.19 188 ALA A C 1
ATOM 1420 O O . ALA A 1 188 ? 2.051 -13.552 2.778 1.00 95.19 188 ALA A O 1
ATOM 1421 N N . ALA A 1 189 ? 1.947 -12.630 0.721 1.00 97.06 189 ALA A N 1
ATOM 1422 C CA . ALA A 1 189 ? 2.415 -13.789 -0.016 1.00 97.06 189 ALA A CA 1
ATOM 1423 C C . ALA A 1 189 ? 3.215 -13.349 -1.243 1.00 97.06 189 ALA A C 1
ATOM 1425 O O . ALA A 1 189 ? 3.003 -12.263 -1.783 1.00 97.06 189 ALA A O 1
ATOM 1426 N N . GLU A 1 190 ? 4.128 -14.206 -1.687 1.00 97.81 190 GLU A N 1
ATOM 1427 C CA . GLU A 1 190 ? 4.902 -13.997 -2.904 1.00 97.81 190 GLU A CA 1
ATOM 1428 C C . GLU A 1 190 ? 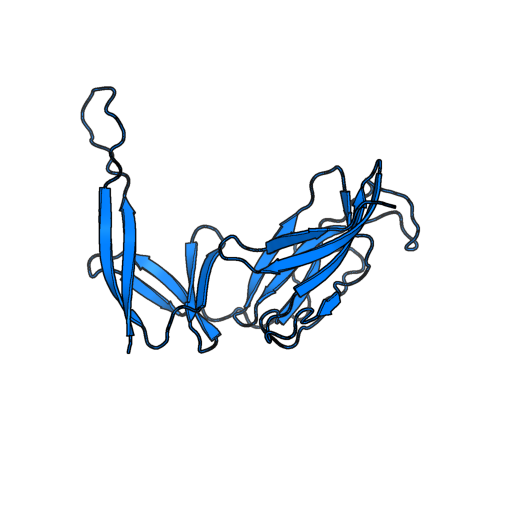5.207 -15.352 -3.556 1.00 97.81 190 GLU A C 1
ATOM 1430 O O . GLU A 1 190 ? 5.503 -16.321 -2.852 1.00 97.81 190 GLU A O 1
ATOM 1435 N N . SER A 1 191 ? 5.096 -15.447 -4.883 1.00 97.88 191 SER A N 1
ATOM 1436 C CA . SER A 1 191 ? 5.542 -16.631 -5.623 1.00 97.88 191 SER A CA 1
ATOM 1437 C C . SER A 1 191 ? 7.067 -16.683 -5.710 1.00 97.88 191 SER A C 1
ATOM 1439 O O . SER A 1 191 ? 7.749 -15.676 -5.529 1.00 97.88 191 SER A O 1
ATOM 1441 N N . GLU A 1 192 ? 7.613 -17.841 -6.080 1.00 97.00 192 GLU A N 1
ATOM 1442 C CA . GLU A 1 192 ? 9.003 -17.887 -6.540 1.00 97.00 192 GLU A CA 1
ATOM 1443 C C . GLU A 1 192 ? 9.165 -17.021 -7.806 1.00 97.00 192 GLU A C 1
ATOM 1445 O O . GLU A 1 192 ? 8.249 -17.008 -8.644 1.00 97.00 192 GLU A O 1
ATOM 1450 N N . PRO A 1 193 ? 10.289 -16.298 -7.955 1.00 94.88 193 PRO A N 1
ATOM 1451 C CA . PRO A 1 193 ? 10.599 -15.575 -9.182 1.00 94.88 193 PRO A CA 1
ATOM 1452 C C . PRO A 1 193 ? 10.750 -16.505 -10.398 1.00 94.88 193 PRO A C 1
ATOM 1454 O O . PRO A 1 193 ? 11.279 -17.613 -10.266 1.00 94.88 193 PRO A O 1
ATOM 1457 N N . ILE A 1 194 ? 10.313 -16.040 -11.575 1.00 86.94 194 ILE A N 1
ATOM 1458 C CA . ILE A 1 194 ? 10.437 -16.738 -12.873 1.00 86.94 194 ILE A CA 1
ATOM 1459 C C . ILE A 1 194 ? 11.460 -16.107 -13.815 1.00 86.94 194 ILE A C 1
ATOM 1461 O O . ILE A 1 194 ? 11.574 -14.859 -13.826 1.00 86.94 194 ILE A O 1
#

pLDDT: mean 83.65, std 14.31, range [42.28, 98.12]

Sequence (194 aa):
MIRAVFVFALLLSVLAAAPAARALDAREFGAELPHPVDWLGRIDGVIVIRLTDGSHHVVGLDEQGVTLTPRPEPLPPVGSNDPAAMPDEIVVMGEHNIRAAWYRKPTERYGHAVLGDAIEAGGLALRLEGGFRENLDLTTEAVFEDRAPRIVDIDGDGVDEILAVKSYTRAGAALAVIETSDRGLRMAAESEPI